Protein AF-A0A948WZ77-F1 (afdb_monomer_lite)

Radius of gyration: 37.15 Å; chains: 1; bounding box: 112×83×74 Å

Secondary structure (DSSP, 8-state):
-------B--HHHHHHHHHHHHHHHHHHHHHHHHHHHHHHTTS--HHHHHHHHHHHHHHHHHHHHHHHHHHHHHTPEEEEEEEEEEEEETTEEEEEEEEEETTTEEEEEEEEEE-SHHHHHHHHHHHHTT--EEEEEEE-TTSSS-EEEE---EETTEE-HHHHSPTTSSHHHHHHHHHHHHHHHHHHHHHHHHHHHHHHHHHHHHHHHHHHHTSSS-------------------------------TTTTTHHHHHHHHHHHHHHHHHHHGGG--

Organism: NCBI:txid2838451

Sequence (277 aa):
MAFSTQQSFEPRVGTAQLVFGVIYTFIMLIALCMAFYAMQEGRDYYLSLFMGVLFALLAAKSFFISARVKKLVREGVYMEAQVDSCEPVRGITVIKGVCDVPNYGLIHIETRLVGESICHEIKTFMADHQQFKLPALVVGANTNHPRGMFTVKGDHGHLVVKSAMLRGQTAEDLEAQKQNNSALDDATARAKAATRLAEEQKQQEAAQAQIEQTQDEQAPAEQTAATADSAAETTAVMAAQPDSVVGDKRQSAEDAALMAALKQQEQKQNHEQGKHD

Foldseek 3Di:
DDPQPALEDDLVLLVVLQVLLVVLQVLLVVLVVQLVVCVVVVHDSVVSNVSNVVSVVSSVVSNVSNVVSVVQQVPWDKDKWFWPDWDDDPQKIKTWTWDQQPPQGIHIYIEIGGGPLQSVQLVVLCVVVVHRIFMKIWGPSVHPRIHMDGQWDDDPRYTPSVSRDGQPVDPVNVVVVVVVV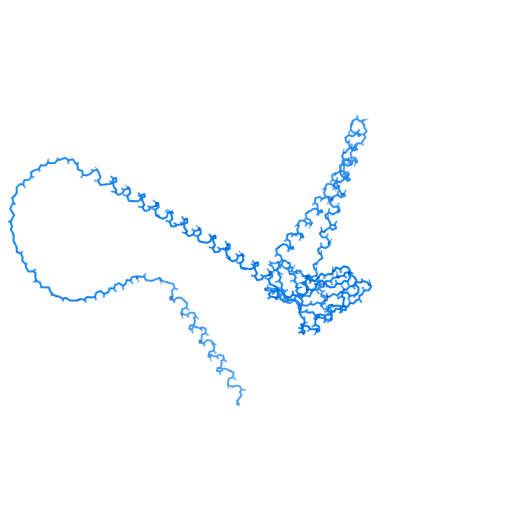VVVVVVVVVVVVVVVVVVVVVVVVVVVVVVVVVPVPDDDDDDDDDDDDDDDDDDDDDDDDDDDDDDDPPPPPVVVVVVVVVVVVVVVVVVVVVPPD

pLDDT: mean 72.76, std 20.08, range [27.33, 96.19]

Structure (mmCIF, N/CA/C/O backbone):
data_AF-A0A948WZ77-F1
#
_entry.id   AF-A0A948WZ77-F1
#
loop_
_atom_site.group_PDB
_atom_site.id
_atom_site.type_symbol
_atom_site.label_atom_id
_atom_site.label_alt_id
_atom_site.label_comp_id
_atom_site.label_asym_id
_atom_site.label_entity_id
_atom_site.label_seq_id
_atom_site.pdbx_PDB_ins_code
_atom_site.Cartn_x
_atom_site.Cartn_y
_atom_site.Cartn_z
_atom_site.occupancy
_atom_site.B_iso_or_equiv
_atom_site.auth_seq_id
_atom_site.auth_comp_id
_atom_site.auth_asym_id
_atom_site.auth_atom_id
_atom_site.pdbx_PDB_model_num
ATOM 1 N N . MET A 1 1 ? -12.336 -28.630 4.995 1.00 29.56 1 MET A N 1
ATOM 2 C CA . MET A 1 1 ? -11.255 -27.679 5.326 1.00 29.56 1 MET A CA 1
ATOM 3 C C . MET A 1 1 ? -11.400 -26.491 4.391 1.00 29.56 1 MET A C 1
ATOM 5 O O . MET A 1 1 ? -11.050 -26.608 3.225 1.00 29.56 1 MET A O 1
ATOM 9 N N . ALA A 1 2 ? -12.030 -25.407 4.844 1.00 29.75 2 ALA A N 1
ATOM 10 C CA . ALA A 1 2 ? -12.113 -24.191 4.045 1.00 29.75 2 ALA A CA 1
ATOM 11 C C . ALA A 1 2 ? -10.730 -23.534 4.074 1.00 29.75 2 ALA A C 1
ATOM 13 O O . ALA A 1 2 ? -10.260 -23.146 5.142 1.00 29.75 2 ALA A O 1
ATOM 14 N N . PHE A 1 3 ? -10.056 -23.461 2.928 1.00 34.44 3 PHE A N 1
ATOM 15 C CA . PHE A 1 3 ? -8.933 -22.550 2.765 1.00 34.44 3 PHE A CA 1
ATOM 16 C C . PHE A 1 3 ? -9.502 -21.145 2.962 1.00 34.44 3 PHE A C 1
ATOM 18 O O . PHE A 1 3 ? -10.120 -20.604 2.048 1.00 34.44 3 PHE A O 1
ATOM 25 N N . SER A 1 4 ? -9.373 -20.575 4.162 1.00 44.03 4 SER A N 1
ATOM 26 C CA . SER A 1 4 ? -9.661 -19.162 4.364 1.00 44.03 4 SER A CA 1
ATOM 27 C C . SER A 1 4 ? -8.601 -18.397 3.582 1.00 44.03 4 SER A C 1
ATOM 29 O O . SER A 1 4 ? -7.482 -18.164 4.035 1.00 44.03 4 SER A O 1
ATOM 31 N N . THR A 1 5 ? -8.917 -18.074 2.330 1.00 55.28 5 THR A N 1
ATOM 32 C CA . THR A 1 5 ? -8.178 -17.080 1.563 1.00 55.28 5 THR A CA 1
ATOM 33 C C . THR A 1 5 ? -8.215 -15.805 2.382 1.00 55.28 5 THR A C 1
ATOM 35 O O . THR A 1 5 ? -9.229 -15.113 2.404 1.00 55.28 5 THR A O 1
ATOM 38 N N . GLN A 1 6 ? -7.137 -15.533 3.115 1.00 63.03 6 GLN A N 1
ATOM 39 C CA . GLN A 1 6 ? -6.987 -14.292 3.852 1.00 63.03 6 GLN A CA 1
ATOM 40 C C . GLN A 1 6 ? -7.083 -13.154 2.843 1.00 63.03 6 GLN A C 1
ATOM 42 O O . GLN A 1 6 ? -6.233 -12.999 1.964 1.00 63.03 6 GLN A O 1
ATOM 47 N N . GLN A 1 7 ? -8.139 -12.359 2.955 1.00 73.44 7 GLN A N 1
ATOM 48 C CA . GLN A 1 7 ? -8.388 -11.215 2.087 1.00 73.44 7 GLN A CA 1
ATOM 49 C C . GLN A 1 7 ? -7.682 -9.982 2.659 1.00 73.44 7 GLN A C 1
ATOM 51 O O . GLN A 1 7 ? -8.249 -8.899 2.750 1.00 73.44 7 GLN A O 1
ATOM 56 N N . SER A 1 8 ? -6.422 -10.150 3.071 1.00 73.81 8 SER A N 1
ATOM 57 C CA . SER A 1 8 ? -5.626 -9.073 3.651 1.00 73.81 8 SER A CA 1
ATOM 58 C C . SER A 1 8 ? -5.113 -8.130 2.562 1.00 73.81 8 SER A C 1
ATOM 60 O O . SER A 1 8 ? -4.661 -8.544 1.484 1.00 73.81 8 SER A O 1
ATOM 62 N N . PHE A 1 9 ? -5.211 -6.834 2.837 1.00 78.56 9 PHE A N 1
ATOM 63 C CA . PHE A 1 9 ? -4.633 -5.785 2.019 1.00 78.56 9 PHE A CA 1
ATOM 64 C C . PHE A 1 9 ? -3.330 -5.279 2.645 1.00 78.56 9 PHE A C 1
ATOM 66 O O . PHE A 1 9 ? -3.329 -4.720 3.738 1.00 78.56 9 PHE A O 1
ATOM 73 N N . GLU A 1 10 ? -2.213 -5.422 1.927 1.00 78.94 10 GLU A N 1
ATOM 74 C CA . GLU A 1 10 ? -0.915 -4.913 2.375 1.00 78.94 10 GLU A CA 1
ATOM 75 C C . GLU A 1 10 ? -0.502 -3.658 1.585 1.00 78.94 10 GLU A C 1
ATOM 77 O O . GLU A 1 10 ? 0.041 -3.764 0.479 1.00 78.94 10 GLU A O 1
ATOM 82 N N . PRO A 1 11 ? -0.676 -2.444 2.145 1.00 75.88 11 PRO A N 1
ATOM 83 C CA . PRO A 1 11 ? -0.305 -1.206 1.455 1.00 75.88 11 PRO A CA 1
ATOM 84 C C . PRO A 1 11 ? 1.211 -1.091 1.228 1.00 75.88 11 PRO A C 1
ATOM 86 O O . PRO A 1 11 ? 1.651 -0.430 0.286 1.00 75.88 11 PRO A O 1
ATOM 89 N N . ARG A 1 12 ? 2.020 -1.779 2.048 1.00 81.44 12 ARG A N 1
ATOM 90 C CA . ARG A 1 12 ? 3.490 -1.794 1.951 1.00 81.44 12 ARG A CA 1
ATOM 91 C C . ARG A 1 12 ? 3.978 -2.336 0.610 1.00 81.44 12 ARG A C 1
ATOM 93 O O . ARG A 1 12 ? 4.985 -1.853 0.096 1.00 81.44 12 ARG A O 1
ATOM 100 N N . VAL A 1 13 ? 3.237 -3.272 0.013 1.00 82.81 13 VAL A N 1
ATOM 101 C CA . VAL A 1 13 ? 3.551 -3.814 -1.315 1.00 82.81 13 VAL A CA 1
ATOM 102 C C . VAL A 1 13 ? 3.518 -2.699 -2.362 1.00 82.81 13 VAL A C 1
ATOM 104 O O . VAL A 1 13 ? 4.425 -2.611 -3.183 1.00 82.81 13 VAL A O 1
ATOM 107 N N . GLY A 1 14 ? 2.542 -1.787 -2.306 1.00 82.31 14 GLY A N 1
ATOM 108 C CA . GLY A 1 14 ? 2.462 -0.657 -3.240 1.00 82.31 14 GLY A CA 1
ATOM 109 C C . GLY A 1 14 ? 3.637 0.317 -3.129 1.00 82.31 14 GLY A C 1
ATOM 110 O O . GLY A 1 14 ? 4.103 0.832 -4.149 1.00 82.31 14 GLY A O 1
ATOM 111 N N . THR A 1 15 ? 4.139 0.543 -1.912 1.00 85.12 15 THR A N 1
ATOM 112 C CA . THR A 1 15 ? 5.325 1.377 -1.665 1.00 85.12 15 THR A CA 1
ATOM 113 C C . THR A 1 15 ? 6.598 0.694 -2.156 1.00 85.12 15 THR A C 1
ATOM 115 O O . THR A 1 15 ? 7.386 1.322 -2.857 1.00 85.12 15 THR A O 1
ATOM 118 N N . ALA A 1 16 ? 6.781 -0.599 -1.867 1.00 88.25 16 ALA A N 1
ATOM 119 C CA . ALA A 1 16 ? 7.931 -1.363 -2.354 1.00 88.25 16 ALA A CA 1
ATOM 120 C C . ALA A 1 16 ? 7.990 -1.380 -3.892 1.00 88.25 16 ALA A C 1
ATOM 122 O O . ALA A 1 16 ? 9.045 -1.150 -4.476 1.00 88.25 16 ALA A O 1
ATOM 123 N N . GLN A 1 17 ? 6.844 -1.559 -4.556 1.00 89.62 17 GLN A N 1
ATOM 124 C CA . GLN A 1 17 ? 6.745 -1.493 -6.019 1.00 89.62 17 GLN A CA 1
ATOM 125 C C . GLN A 1 17 ? 7.061 -0.092 -6.566 1.00 89.62 17 GLN A C 1
ATOM 127 O O . GLN A 1 17 ? 7.624 0.031 -7.649 1.00 89.62 17 GLN A O 1
ATOM 132 N N . LEU A 1 18 ? 6.767 0.983 -5.831 1.00 89.88 18 LEU A N 1
ATOM 133 C CA . LEU A 1 18 ? 7.199 2.323 -6.237 1.00 89.88 18 LEU A CA 1
ATOM 134 C C . LEU A 1 18 ? 8.729 2.429 -6.224 1.00 89.88 18 LEU A C 1
ATOM 136 O O . LEU A 1 18 ? 9.315 2.871 -7.209 1.00 89.88 18 LEU A O 1
ATOM 140 N N . VAL A 1 19 ? 9.370 1.974 -5.143 1.00 92.19 19 VAL A N 1
ATOM 141 C CA . VAL A 1 19 ? 10.836 1.993 -4.995 1.00 92.19 19 VAL A CA 1
ATOM 142 C C . VAL A 1 19 ? 11.509 1.156 -6.084 1.00 92.19 19 VAL A C 1
ATOM 144 O O . VAL A 1 19 ? 12.422 1.644 -6.748 1.00 92.19 19 VAL A O 1
ATOM 147 N N . PHE A 1 20 ? 11.025 -0.063 -6.337 1.00 92.44 20 PHE A N 1
ATOM 148 C CA . PHE A 1 20 ? 11.539 -0.889 -7.433 1.00 92.44 20 PHE A CA 1
ATOM 149 C C . PHE A 1 20 ? 11.349 -0.227 -8.800 1.00 92.44 20 PHE A C 1
ATOM 151 O O . PHE A 1 20 ? 12.269 -0.256 -9.611 1.00 92.44 20 PHE A O 1
ATOM 158 N N . GLY A 1 21 ? 10.218 0.446 -9.034 1.00 91.19 21 GLY A N 1
ATOM 159 C CA . GLY A 1 21 ? 9.983 1.202 -10.266 1.00 91.19 21 GLY A CA 1
ATOM 160 C C . GLY A 1 21 ? 11.032 2.291 -10.491 1.00 91.19 21 GLY A C 1
ATOM 161 O O . GLY A 1 21 ? 11.579 2.404 -11.588 1.00 91.19 21 GLY A O 1
ATOM 162 N N . VAL A 1 22 ? 11.383 3.038 -9.440 1.00 93.94 22 VAL A N 1
ATOM 163 C CA . VAL A 1 22 ? 12.448 4.053 -9.490 1.00 93.94 22 VAL A CA 1
ATOM 164 C C . VAL A 1 22 ? 13.799 3.412 -9.819 1.00 93.94 22 VAL A C 1
ATOM 166 O O . VAL A 1 22 ? 14.480 3.869 -10.735 1.00 93.94 22 VAL A O 1
ATOM 169 N N . ILE A 1 23 ? 14.160 2.315 -9.146 1.00 94.56 23 ILE A N 1
ATOM 170 C CA . ILE A 1 23 ? 15.417 1.588 -9.396 1.00 94.56 23 ILE A CA 1
ATOM 171 C C . ILE A 1 23 ? 15.485 1.083 -10.846 1.00 94.56 23 ILE A C 1
ATOM 173 O O . ILE A 1 23 ? 16.493 1.288 -11.519 1.00 94.56 23 ILE A O 1
ATOM 177 N N . TYR A 1 24 ? 14.414 0.475 -11.363 1.00 94.56 24 TYR A N 1
ATOM 178 C CA . TYR A 1 24 ? 14.365 0.003 -12.751 1.00 94.56 24 TYR A CA 1
ATOM 179 C C . TYR A 1 24 ? 14.505 1.143 -13.760 1.00 94.56 24 TYR A C 1
ATOM 181 O O . TYR A 1 24 ? 15.152 0.965 -14.788 1.00 94.56 24 TYR A O 1
ATOM 189 N N . THR A 1 25 ? 13.968 2.323 -13.448 1.00 94.38 25 THR A N 1
ATOM 190 C CA . THR A 1 25 ? 14.116 3.514 -14.297 1.00 94.38 25 THR A CA 1
ATOM 191 C C . THR A 1 25 ? 15.577 3.976 -14.353 1.00 94.38 25 THR A C 1
ATOM 193 O O . THR A 1 25 ? 16.076 4.292 -15.430 1.00 94.38 25 THR A O 1
ATOM 196 N N . PHE A 1 26 ? 16.298 3.945 -13.225 1.00 96.19 26 PHE A N 1
ATOM 197 C CA . PHE A 1 26 ? 17.735 4.241 -13.201 1.00 96.19 26 PHE A CA 1
ATOM 198 C C . PHE A 1 26 ? 18.554 3.234 -14.014 1.00 96.19 26 PHE A C 1
ATOM 200 O O . PHE A 1 26 ? 19.396 3.636 -14.814 1.00 96.19 26 PHE A O 1
ATOM 207 N N . ILE A 1 27 ? 18.293 1.934 -13.849 1.00 94.31 27 ILE A N 1
ATOM 208 C CA . ILE A 1 27 ? 19.004 0.887 -14.598 1.00 94.31 27 ILE A CA 1
ATOM 209 C C . ILE A 1 27 ? 18.724 1.014 -16.101 1.00 94.31 27 ILE A C 1
ATOM 211 O O . ILE A 1 27 ? 19.645 0.910 -16.907 1.00 94.31 27 ILE A O 1
ATOM 215 N N . MET A 1 28 ? 17.474 1.294 -16.477 1.00 95.44 28 MET A N 1
ATOM 216 C CA . MET A 1 28 ? 17.084 1.558 -17.862 1.00 95.44 28 MET A CA 1
ATOM 217 C C . MET A 1 28 ? 17.862 2.739 -18.449 1.00 95.44 28 MET A C 1
ATOM 219 O O . MET A 1 28 ? 18.392 2.618 -19.550 1.00 95.44 28 MET A O 1
ATOM 223 N N . LEU A 1 29 ? 18.000 3.840 -17.704 1.00 95.06 29 LEU A N 1
ATOM 224 C CA . LEU A 1 29 ? 18.739 5.019 -18.158 1.00 95.06 29 LEU A CA 1
ATOM 225 C C . LEU A 1 29 ? 20.234 4.719 -18.347 1.00 95.06 29 LEU A C 1
ATOM 227 O O . LEU A 1 29 ? 20.808 5.112 -19.358 1.00 95.06 29 LEU A O 1
ATOM 231 N N . ILE A 1 30 ? 20.846 3.952 -17.438 1.00 94.12 30 ILE A N 1
ATOM 232 C CA . ILE A 1 30 ? 22.239 3.493 -17.575 1.00 94.12 30 ILE A CA 1
ATOM 233 C C . ILE A 1 30 ? 22.401 2.606 -18.816 1.00 94.12 30 ILE A C 1
ATOM 235 O O . ILE A 1 30 ? 23.328 2.809 -19.600 1.00 94.12 30 ILE A O 1
ATOM 239 N N . ALA A 1 31 ? 21.496 1.646 -19.021 1.00 92.00 31 ALA A N 1
ATOM 240 C CA . ALA A 1 31 ? 21.520 0.759 -20.181 1.00 92.00 31 ALA A CA 1
ATOM 241 C C . ALA A 1 31 ? 21.351 1.537 -21.496 1.00 92.00 31 ALA A C 1
ATOM 243 O O . ALA A 1 31 ? 22.046 1.260 -22.473 1.00 92.00 31 ALA A O 1
ATOM 244 N N . LEU A 1 32 ? 20.490 2.559 -21.502 1.00 94.19 32 LEU A N 1
ATOM 245 C CA . LEU A 1 32 ? 20.285 3.444 -22.643 1.00 94.19 32 LEU A CA 1
ATOM 246 C C . LEU A 1 32 ? 21.542 4.278 -22.941 1.00 94.19 32 LEU A C 1
ATOM 248 O O . LEU A 1 32 ? 21.976 4.337 -24.089 1.00 94.19 32 LEU A O 1
ATOM 252 N N . CYS A 1 33 ? 22.173 4.865 -21.918 1.00 93.62 33 CYS A N 1
ATOM 253 C CA . CYS A 1 33 ? 23.442 5.583 -22.066 1.00 93.62 33 CYS A CA 1
ATOM 254 C C . CYS A 1 33 ? 24.551 4.675 -22.618 1.00 93.62 33 CYS A C 1
ATOM 256 O O . CYS A 1 33 ? 25.264 5.073 -23.537 1.00 93.62 33 CYS A O 1
ATOM 258 N N . MET A 1 34 ? 24.663 3.443 -22.111 1.00 92.25 34 MET A N 1
ATOM 259 C CA . MET A 1 34 ? 25.620 2.449 -22.611 1.00 92.25 34 MET A CA 1
ATOM 260 C C . MET A 1 34 ? 25.327 2.037 -24.057 1.00 92.25 34 MET A C 1
ATOM 262 O O . MET A 1 34 ? 26.259 1.857 -24.837 1.00 92.25 34 MET A O 1
ATOM 266 N N . ALA A 1 35 ? 24.053 1.912 -24.439 1.00 92.12 35 ALA A N 1
ATOM 267 C CA . ALA A 1 35 ? 23.661 1.608 -25.813 1.00 92.12 35 ALA A CA 1
ATOM 268 C C . ALA A 1 35 ? 24.060 2.737 -26.775 1.00 92.12 35 ALA A C 1
ATOM 270 O O . ALA A 1 35 ? 24.654 2.466 -27.816 1.00 92.12 35 ALA A O 1
ATOM 271 N N . PHE A 1 36 ? 23.801 3.998 -26.409 1.00 93.00 36 PHE A N 1
ATOM 272 C CA . PHE A 1 36 ? 24.216 5.149 -27.216 1.00 93.00 36 PHE A CA 1
ATOM 273 C C . PHE A 1 36 ? 25.737 5.268 -27.324 1.00 93.00 36 PHE A C 1
ATOM 275 O O . PHE A 1 36 ? 26.250 5.537 -28.408 1.00 93.00 36 PHE A O 1
ATOM 282 N N . TYR A 1 37 ? 26.461 5.021 -26.232 1.00 92.69 37 TYR A N 1
ATOM 283 C CA . TYR A 1 37 ? 27.922 5.015 -26.238 1.00 92.69 37 TYR A CA 1
ATOM 284 C C . TYR A 1 37 ? 28.485 3.915 -27.153 1.00 92.69 37 TYR A C 1
ATOM 286 O O . TYR A 1 37 ? 29.311 4.190 -28.020 1.00 92.69 37 TYR A O 1
ATOM 294 N N . ALA A 1 38 ? 27.979 2.682 -27.037 1.00 91.19 38 ALA A N 1
ATOM 295 C CA . ALA A 1 38 ? 28.383 1.568 -27.896 1.00 91.19 38 ALA A CA 1
ATOM 296 C C . ALA A 1 38 ? 28.056 1.825 -29.377 1.00 91.19 38 ALA A C 1
ATOM 298 O O . ALA A 1 38 ? 28.865 1.503 -30.245 1.00 91.19 38 ALA A O 1
ATOM 299 N N . MET A 1 39 ? 26.912 2.457 -29.663 1.00 91.25 39 MET A N 1
ATOM 300 C CA . MET A 1 39 ? 26.524 2.854 -31.017 1.00 91.25 39 MET A CA 1
ATOM 301 C C . MET A 1 39 ? 27.500 3.880 -31.614 1.00 91.25 39 MET A C 1
ATOM 303 O O . MET A 1 39 ? 27.847 3.769 -32.787 1.00 91.25 39 MET A O 1
ATOM 307 N N . GLN A 1 40 ? 27.979 4.844 -30.819 1.00 91.88 40 GLN A N 1
ATOM 308 C CA . GLN A 1 40 ? 28.987 5.821 -31.256 1.00 91.88 40 GLN A CA 1
ATOM 309 C C . GLN A 1 40 ? 30.368 5.187 -31.480 1.00 91.88 40 GLN A C 1
ATOM 311 O O . GLN A 1 40 ? 31.065 5.562 -32.418 1.00 91.88 40 GLN A O 1
ATOM 316 N N . GLU A 1 41 ? 30.754 4.206 -30.661 1.00 92.12 41 GLU A N 1
ATOM 317 C CA . GLU A 1 41 ? 32.016 3.464 -30.815 1.00 92.12 41 GLU A CA 1
ATOM 318 C C . GLU A 1 41 ? 31.968 2.364 -31.895 1.00 92.12 41 GLU A C 1
ATOM 320 O O . GLU A 1 41 ? 32.970 1.684 -32.120 1.00 92.12 41 GLU A O 1
ATOM 325 N N . GLY A 1 42 ? 30.821 2.149 -32.551 1.00 86.81 42 GLY A N 1
ATOM 326 C CA . GLY A 1 42 ? 30.642 1.074 -33.534 1.00 86.81 42 GLY A CA 1
ATOM 327 C C . GLY A 1 42 ? 30.699 -0.337 -32.933 1.00 86.81 42 GLY A C 1
ATOM 328 O O . GLY A 1 42 ? 30.997 -1.299 -33.641 1.00 86.81 42 GLY A O 1
ATOM 329 N N . ARG A 1 43 ? 30.446 -0.471 -31.626 1.00 89.62 43 ARG A N 1
ATOM 330 C CA . ARG A 1 43 ? 30.383 -1.750 -30.905 1.00 89.62 43 ARG A CA 1
ATOM 331 C C . ARG A 1 43 ? 28.964 -2.322 -30.921 1.00 89.62 43 ARG A C 1
ATOM 333 O O . ARG A 1 43 ? 28.000 -1.633 -31.249 1.00 89.62 43 ARG A O 1
ATOM 340 N N . ASP A 1 44 ? 28.833 -3.590 -30.533 1.00 88.50 44 ASP A N 1
ATOM 341 C CA . ASP A 1 44 ? 27.527 -4.234 -30.382 1.00 88.50 44 ASP A CA 1
ATOM 342 C C . ASP A 1 44 ? 26.715 -3.558 -29.260 1.00 88.50 44 ASP A C 1
ATOM 344 O O . ASP A 1 44 ? 27.071 -3.614 -28.081 1.00 88.50 44 ASP A O 1
ATOM 348 N N . TYR A 1 45 ? 25.631 -2.883 -29.645 1.00 90.31 45 TYR A N 1
ATOM 349 C CA . TYR A 1 45 ? 24.735 -2.143 -28.756 1.00 90.31 45 TYR A CA 1
ATOM 350 C C . TYR A 1 45 ? 23.418 -2.887 -28.483 1.00 90.31 45 TYR A C 1
ATOM 352 O O . TYR A 1 45 ? 22.626 -2.438 -27.647 1.00 90.31 45 TYR A O 1
ATOM 360 N N . TYR A 1 46 ? 23.161 -4.016 -29.157 1.00 91.44 46 TYR A N 1
ATOM 361 C CA . TYR A 1 46 ? 21.869 -4.706 -29.098 1.00 91.44 46 TYR A CA 1
ATOM 362 C C . TYR A 1 46 ? 21.570 -5.250 -27.700 1.00 91.44 46 TYR A C 1
ATOM 364 O O . TYR A 1 46 ? 20.430 -5.172 -27.241 1.00 91.44 46 TYR A O 1
ATOM 372 N N . LEU A 1 47 ? 22.592 -5.736 -26.989 1.00 90.31 47 LEU A N 1
ATOM 373 C CA . LEU A 1 47 ? 22.446 -6.220 -25.615 1.00 90.31 47 LEU A CA 1
ATOM 374 C C . LEU A 1 47 ? 22.025 -5.095 -24.655 1.00 90.31 47 LEU A C 1
ATOM 376 O O . LEU A 1 47 ? 21.093 -5.265 -23.867 1.00 90.31 47 LEU A O 1
ATOM 380 N N . SER A 1 48 ? 22.680 -3.935 -24.742 1.00 90.88 48 SER A N 1
ATOM 381 C CA . SER A 1 48 ? 22.372 -2.765 -23.909 1.00 90.88 48 SER A CA 1
ATOM 382 C C . SER A 1 48 ? 20.979 -2.210 -24.217 1.00 90.88 48 SER A C 1
ATOM 384 O O . SER A 1 48 ? 20.231 -1.866 -23.301 1.00 90.88 48 SER A O 1
ATOM 386 N N . LEU A 1 49 ? 20.586 -2.202 -25.496 1.00 92.12 49 LEU A N 1
ATOM 387 C CA . LEU A 1 49 ? 19.244 -1.810 -25.926 1.00 92.12 49 LEU A CA 1
ATOM 388 C C . LEU A 1 49 ? 18.172 -2.775 -25.391 1.00 92.12 49 LEU A C 1
ATOM 390 O O . LEU A 1 49 ? 17.164 -2.334 -24.839 1.00 92.12 49 LEU A O 1
ATOM 394 N N . PHE A 1 50 ? 18.403 -4.088 -25.499 1.00 94.06 50 PHE A N 1
ATOM 395 C CA . PHE A 1 50 ? 17.507 -5.116 -24.967 1.00 94.06 50 PHE A CA 1
ATOM 396 C C . PHE A 1 50 ? 17.315 -4.969 -23.454 1.00 94.06 50 PHE A C 1
ATOM 398 O O . PHE A 1 50 ? 16.181 -4.984 -22.973 1.00 94.06 50 PHE A O 1
ATOM 405 N N . MET A 1 51 ? 18.405 -4.760 -22.706 1.00 92.94 51 MET A N 1
ATOM 406 C CA . MET A 1 51 ? 18.334 -4.509 -21.265 1.00 92.94 51 MET A CA 1
ATOM 407 C C . MET A 1 51 ? 17.538 -3.238 -20.957 1.00 92.94 51 MET A C 1
ATOM 409 O O . MET A 1 51 ? 16.667 -3.266 -20.088 1.00 92.94 51 MET A O 1
ATOM 413 N N . GLY A 1 52 ? 17.756 -2.153 -21.705 1.00 93.19 52 GLY A N 1
ATOM 414 C CA . GLY A 1 52 ? 16.969 -0.925 -21.571 1.00 93.19 52 GLY A CA 1
ATOM 415 C C . GLY A 1 52 ? 15.464 -1.168 -21.734 1.00 93.19 52 GLY A C 1
ATOM 416 O O . GLY A 1 52 ? 14.675 -0.754 -20.882 1.00 93.19 52 GLY A O 1
ATOM 417 N N . VAL A 1 53 ? 15.059 -1.904 -22.774 1.00 94.69 53 VAL A N 1
ATOM 418 C CA . VAL A 1 53 ? 13.647 -2.248 -23.024 1.00 94.69 53 VAL A CA 1
ATOM 419 C C . VAL A 1 53 ? 13.078 -3.151 -21.924 1.00 94.69 53 VAL A C 1
ATOM 421 O O . VAL A 1 53 ? 11.972 -2.905 -21.439 1.00 94.69 53 VAL A O 1
ATOM 424 N N . LEU A 1 54 ? 13.826 -4.166 -21.483 1.00 95.38 54 LEU A N 1
ATOM 425 C CA . LEU A 1 54 ? 13.404 -5.065 -20.406 1.00 95.38 54 LEU A CA 1
ATOM 426 C C . LEU A 1 54 ? 13.137 -4.293 -19.106 1.00 95.38 54 LEU A C 1
ATOM 428 O O . LEU A 1 54 ? 12.075 -4.444 -18.497 1.00 95.38 54 LEU A O 1
ATOM 432 N N . PHE A 1 55 ? 14.068 -3.428 -18.698 1.00 95.12 55 PHE A N 1
ATOM 433 C CA . PHE A 1 55 ? 13.907 -2.617 -17.492 1.00 95.12 55 PHE A CA 1
ATOM 434 C C . PHE A 1 55 ? 12.817 -1.551 -17.640 1.00 95.12 55 PHE A C 1
ATOM 436 O O . PHE A 1 55 ? 12.130 -1.266 -16.660 1.00 95.12 55 PHE A O 1
ATOM 443 N N . ALA A 1 56 ? 12.570 -1.031 -18.846 1.00 94.06 56 ALA A N 1
ATOM 444 C CA . ALA A 1 56 ? 11.430 -0.152 -19.107 1.00 94.06 56 ALA A CA 1
ATOM 445 C C . ALA A 1 56 ? 10.085 -0.867 -18.871 1.00 94.06 56 ALA A C 1
ATOM 447 O O . ALA A 1 56 ? 9.200 -0.319 -18.210 1.00 94.06 56 ALA A O 1
ATOM 448 N N . LEU A 1 57 ? 9.937 -2.111 -19.345 1.00 95.50 57 LEU A N 1
ATOM 449 C CA . LEU A 1 57 ? 8.729 -2.914 -19.118 1.00 95.50 57 LEU A CA 1
ATOM 450 C C . LEU A 1 57 ? 8.528 -3.246 -17.633 1.00 95.50 57 LEU A C 1
ATOM 452 O O . LEU A 1 57 ? 7.409 -3.155 -17.119 1.00 95.50 57 LEU A O 1
ATOM 456 N N . LEU A 1 58 ? 9.608 -3.592 -16.925 1.00 94.38 58 LEU A N 1
ATOM 457 C CA . LEU A 1 58 ? 9.565 -3.838 -15.481 1.00 94.38 58 LEU A CA 1
ATOM 458 C C . LEU A 1 58 ? 9.186 -2.572 -14.705 1.00 94.38 58 LEU A C 1
ATOM 460 O O . LEU A 1 58 ? 8.313 -2.636 -13.837 1.00 94.38 58 LEU A O 1
ATOM 464 N N . ALA A 1 59 ? 9.764 -1.418 -15.051 1.00 93.69 59 ALA A N 1
ATOM 465 C CA . ALA A 1 59 ? 9.420 -0.129 -14.455 1.00 93.69 59 ALA A CA 1
ATOM 466 C C . ALA A 1 59 ? 7.936 0.202 -14.662 1.00 93.69 59 ALA A C 1
ATOM 468 O O . ALA A 1 59 ? 7.227 0.492 -13.695 1.00 93.69 59 ALA A O 1
ATOM 469 N N . ALA A 1 60 ? 7.434 0.071 -15.895 1.00 93.25 60 ALA A N 1
ATOM 470 C CA . ALA A 1 60 ? 6.032 0.317 -16.223 1.00 93.25 60 ALA A CA 1
ATOM 471 C C . ALA A 1 60 ? 5.082 -0.573 -15.403 1.00 93.25 60 ALA A C 1
ATOM 473 O O . ALA A 1 60 ? 4.120 -0.080 -14.808 1.00 93.25 60 ALA A O 1
ATOM 474 N N . LYS A 1 61 ? 5.383 -1.875 -15.295 1.00 93.62 61 LYS A N 1
ATOM 475 C CA . LYS A 1 61 ? 4.615 -2.813 -14.461 1.00 93.62 61 LYS A CA 1
ATOM 476 C C . LYS A 1 61 ? 4.626 -2.396 -12.986 1.00 93.62 61 LYS A C 1
ATOM 478 O O . LYS A 1 61 ? 3.581 -2.425 -12.335 1.00 93.62 61 LYS A O 1
ATOM 483 N N . SER A 1 62 ? 5.785 -1.988 -12.475 1.00 90.62 62 SER A N 1
ATOM 484 C CA . SER A 1 62 ? 5.971 -1.561 -11.085 1.00 90.62 62 SER A CA 1
ATOM 485 C C . SER A 1 62 ? 5.132 -0.322 -10.751 1.00 90.62 62 SER A C 1
ATOM 487 O O . SER A 1 62 ? 4.380 -0.307 -9.770 1.00 90.62 62 SER A O 1
ATOM 489 N N . PHE A 1 63 ? 5.176 0.699 -11.615 1.00 91.25 63 PHE A N 1
ATOM 490 C CA . PHE A 1 63 ? 4.372 1.912 -11.458 1.00 91.25 63 PHE A CA 1
ATOM 491 C C . PHE A 1 63 ? 2.875 1.637 -11.585 1.00 91.25 63 PHE A C 1
ATOM 493 O O . PHE A 1 63 ? 2.096 2.168 -10.793 1.00 91.25 63 PHE A O 1
ATOM 500 N N . PHE A 1 64 ? 2.467 0.767 -12.513 1.00 92.50 64 PHE A N 1
ATOM 501 C CA . PHE A 1 64 ? 1.067 0.373 -12.664 1.00 92.50 64 PHE A CA 1
ATOM 502 C C . PHE A 1 64 ? 0.510 -0.270 -11.386 1.00 92.50 64 PHE A C 1
ATOM 504 O O . PHE A 1 64 ? -0.574 0.095 -10.926 1.00 92.50 64 PHE A O 1
ATOM 511 N N . ILE A 1 65 ? 1.263 -1.187 -10.768 1.00 89.56 65 ILE A N 1
ATOM 512 C CA . ILE A 1 65 ? 0.859 -1.813 -9.503 1.00 89.56 65 ILE A CA 1
ATOM 513 C C . ILE A 1 65 ? 0.765 -0.759 -8.396 1.00 89.56 65 ILE A C 1
ATOM 515 O O . ILE A 1 65 ? -0.235 -0.719 -7.680 1.00 89.56 65 ILE A O 1
ATOM 519 N N . SER A 1 66 ? 1.754 0.131 -8.280 1.00 88.69 66 SER A N 1
ATOM 520 C CA . SER A 1 66 ? 1.737 1.191 -7.266 1.00 88.69 66 SER A CA 1
ATOM 521 C C . SER A 1 66 ? 0.539 2.137 -7.430 1.00 88.69 66 SER A C 1
ATOM 523 O O . SER A 1 66 ? -0.162 2.429 -6.460 1.00 88.69 66 SER A O 1
ATOM 525 N N . ALA A 1 67 ? 0.240 2.562 -8.662 1.00 88.31 67 ALA A N 1
ATOM 526 C CA . ALA A 1 67 ? -0.911 3.407 -8.970 1.00 88.31 67 ALA A CA 1
ATOM 527 C C . ALA A 1 67 ? -2.238 2.706 -8.645 1.00 88.31 67 ALA A C 1
ATOM 529 O O . ALA A 1 67 ? -3.121 3.307 -8.031 1.00 88.31 67 ALA A O 1
ATOM 530 N N . ARG A 1 68 ? -2.362 1.415 -8.981 1.00 87.88 68 ARG A N 1
ATOM 531 C CA . ARG A 1 68 ? -3.541 0.609 -8.641 1.00 87.88 68 ARG A CA 1
ATOM 532 C C . ARG A 1 68 ? -3.734 0.495 -7.130 1.00 87.88 68 ARG A C 1
ATOM 534 O O . ARG A 1 68 ? -4.853 0.660 -6.658 1.00 87.88 68 ARG A O 1
ATOM 541 N N . VAL A 1 69 ? -2.666 0.249 -6.370 1.00 86.50 69 VAL A N 1
ATOM 542 C CA . VAL A 1 69 ? -2.726 0.180 -4.900 1.00 86.50 69 VAL A CA 1
ATOM 543 C C . VAL A 1 69 ? -3.138 1.532 -4.312 1.00 86.50 69 VAL A C 1
ATOM 545 O O . VAL A 1 69 ? -4.035 1.571 -3.476 1.00 86.50 69 VAL A O 1
ATOM 548 N N . LYS A 1 70 ? -2.569 2.649 -4.788 1.00 85.25 70 LYS A N 1
ATOM 549 C CA . LYS A 1 70 ? -2.978 4.000 -4.358 1.00 85.25 70 LYS A CA 1
ATOM 550 C C . LYS A 1 70 ? -4.454 4.279 -4.643 1.00 85.25 70 LYS A C 1
ATOM 552 O O . LYS A 1 70 ? -5.143 4.825 -3.785 1.00 85.25 70 LYS A O 1
ATOM 557 N N . LYS A 1 71 ? -4.941 3.883 -5.823 1.00 85.62 71 LYS A N 1
ATOM 558 C CA . LYS A 1 71 ? -6.356 4.009 -6.192 1.00 85.62 71 LYS A CA 1
ATOM 559 C C . LYS A 1 71 ? -7.250 3.204 -5.245 1.00 85.62 71 LYS A C 1
ATOM 561 O O . LYS A 1 71 ? -8.196 3.759 -4.705 1.00 85.62 71 LYS A O 1
ATOM 566 N N . LEU A 1 72 ? -6.894 1.946 -4.972 1.00 84.56 72 LEU A N 1
ATOM 567 C CA . LEU A 1 72 ? -7.633 1.080 -4.048 1.00 84.56 72 LEU A CA 1
ATOM 568 C C . LEU A 1 72 ? -7.708 1.652 -2.629 1.00 84.56 72 LEU A C 1
ATOM 570 O O . LEU A 1 72 ? -8.764 1.583 -2.016 1.00 84.56 72 LEU A O 1
ATOM 574 N N . VAL A 1 73 ? -6.623 2.243 -2.121 1.00 84.25 73 VAL A N 1
ATOM 575 C CA . VAL A 1 73 ? -6.630 2.903 -0.803 1.00 84.25 73 VAL A CA 1
ATOM 576 C C . VAL A 1 73 ? -7.543 4.127 -0.800 1.00 84.25 73 VAL A C 1
ATOM 578 O O . VAL A 1 73 ? -8.273 4.336 0.162 1.00 84.25 73 VAL A O 1
ATOM 581 N N . ARG A 1 74 ? -7.518 4.933 -1.869 1.00 82.81 74 ARG A N 1
ATOM 582 C CA . ARG A 1 74 ? -8.328 6.155 -1.975 1.00 82.81 74 ARG A CA 1
ATOM 583 C C . ARG A 1 74 ? -9.824 5.865 -2.112 1.00 82.81 74 ARG A C 1
ATOM 585 O O . ARG A 1 74 ? -10.630 6.612 -1.576 1.00 82.81 74 ARG A O 1
ATOM 592 N N . GLU A 1 75 ? -10.174 4.813 -2.843 1.00 83.12 75 GLU A N 1
ATOM 593 C CA . GLU A 1 75 ? -11.558 4.372 -3.072 1.00 83.12 75 GLU A CA 1
ATOM 594 C C . GLU A 1 75 ? -12.054 3.392 -1.997 1.00 83.12 75 GLU A C 1
ATOM 596 O O . GLU A 1 75 ? -13.167 2.878 -2.093 1.00 83.12 75 GLU A O 1
ATOM 601 N N . GLY A 1 76 ? -11.226 3.090 -0.993 1.00 81.50 76 GLY A N 1
ATOM 602 C CA . GLY A 1 76 ? -11.585 2.183 0.086 1.00 81.50 76 GLY A CA 1
ATOM 603 C C . GLY A 1 76 ? -12.688 2.754 0.976 1.00 81.50 76 GLY A C 1
ATOM 604 O O . GLY A 1 76 ? -12.747 3.955 1.243 1.00 81.50 76 GLY A O 1
ATOM 605 N N . VAL A 1 77 ? -13.552 1.868 1.462 1.00 83.19 77 VAL A N 1
ATOM 606 C CA . VAL A 1 77 ? -14.624 2.194 2.400 1.00 83.19 77 VAL A CA 1
ATOM 607 C C . VAL A 1 77 ? -14.132 1.896 3.808 1.00 83.19 77 VAL A C 1
ATOM 609 O O . VAL A 1 77 ? -13.626 0.809 4.089 1.00 83.19 77 VAL A O 1
ATOM 612 N N . TYR A 1 78 ? -14.262 2.876 4.695 1.00 85.44 78 TYR A N 1
ATOM 613 C CA . TYR A 1 78 ? -13.931 2.701 6.102 1.00 85.44 78 TYR A CA 1
ATOM 614 C C . TYR A 1 78 ? -15.120 2.084 6.826 1.00 85.44 78 TYR A C 1
ATOM 616 O O . TYR A 1 78 ? -16.245 2.561 6.690 1.00 85.44 78 TYR A O 1
ATOM 624 N N . MET A 1 79 ? -14.855 1.028 7.581 1.00 85.81 79 MET A N 1
ATOM 625 C CA . MET A 1 79 ? -15.849 0.217 8.269 1.00 85.81 79 MET A CA 1
ATOM 626 C C . MET A 1 79 ? -15.346 -0.173 9.657 1.00 85.81 79 MET A C 1
ATOM 628 O O . MET A 1 79 ? -14.165 -0.035 9.974 1.00 85.81 79 MET A O 1
ATOM 632 N N . GLU A 1 80 ? -16.245 -0.684 10.487 1.00 88.62 80 GLU A N 1
ATOM 633 C CA . GLU A 1 80 ? -15.882 -1.309 11.755 1.00 88.62 80 GLU A CA 1
ATOM 634 C C . GLU A 1 80 ? -15.671 -2.807 11.529 1.00 88.62 80 GLU A C 1
ATOM 636 O O . GLU A 1 80 ? -16.496 -3.464 10.892 1.00 88.62 80 GLU A O 1
ATOM 641 N N . ALA A 1 81 ? -14.579 -3.359 12.052 1.00 88.44 81 ALA A N 1
ATOM 642 C CA . ALA A 1 81 ? -14.313 -4.791 12.002 1.00 88.44 81 ALA A CA 1
ATOM 643 C C . ALA A 1 81 ? -14.232 -5.363 13.414 1.00 88.44 81 ALA A C 1
ATOM 645 O O . ALA A 1 81 ? -13.616 -4.764 14.298 1.00 88.44 81 ALA A O 1
ATOM 646 N N . GLN A 1 82 ? -14.841 -6.527 13.617 1.00 89.94 82 GLN A N 1
ATOM 647 C CA . GLN A 1 82 ? -14.750 -7.261 14.870 1.00 89.94 82 GLN A CA 1
ATOM 648 C C . GLN A 1 82 ? -13.385 -7.938 14.956 1.00 89.94 82 GLN A C 1
ATOM 650 O O . GLN A 1 82 ? -12.938 -8.568 14.002 1.00 89.94 82 GLN A O 1
ATOM 655 N N . VAL A 1 83 ? -12.712 -7.788 16.090 1.00 90.44 83 VAL A N 1
ATOM 656 C CA . VAL A 1 83 ? -11.405 -8.393 16.342 1.00 90.44 83 VAL A CA 1
ATOM 657 C C . VAL A 1 83 ? -11.609 -9.786 16.923 1.00 90.44 83 VAL A C 1
ATOM 659 O O . VAL A 1 83 ? -12.227 -9.930 17.975 1.00 90.44 83 VAL A O 1
ATOM 662 N N . ASP A 1 84 ? -11.044 -10.793 16.263 1.00 90.19 84 ASP A N 1
ATOM 663 C CA . ASP A 1 84 ? -11.069 -12.184 16.726 1.00 90.19 84 ASP A CA 1
ATOM 664 C C . ASP A 1 84 ? -9.864 -12.485 17.618 1.00 90.19 84 ASP A C 1
ATOM 666 O O . ASP A 1 84 ? -9.977 -13.142 18.650 1.00 90.19 84 ASP A O 1
ATOM 670 N N . SER A 1 85 ? -8.682 -12.021 17.204 1.00 89.19 85 SER A N 1
ATOM 671 C CA . SER A 1 85 ? -7.440 -12.233 17.943 1.00 89.19 85 SER A CA 1
ATOM 672 C C . SER A 1 85 ? -6.441 -11.108 17.689 1.00 89.19 85 SER A C 1
ATOM 674 O O . SER A 1 85 ? -6.351 -10.552 16.593 1.00 89.19 85 SER A O 1
ATOM 676 N N . CYS A 1 86 ? -5.660 -10.796 18.718 1.00 89.12 86 CYS A N 1
ATOM 677 C CA . CYS A 1 86 ? -4.519 -9.894 18.664 1.00 89.12 86 CYS A CA 1
ATOM 678 C C . CYS A 1 86 ? -3.341 -10.604 19.343 1.00 89.12 86 CYS A C 1
ATOM 680 O O . CYS A 1 86 ? -3.383 -10.877 20.547 1.00 89.12 86 CYS A O 1
ATOM 682 N N . GLU A 1 87 ? -2.310 -10.953 18.577 1.00 91.12 87 GLU A N 1
ATOM 683 C CA . GLU A 1 87 ? -1.186 -11.773 19.042 1.00 91.12 87 GLU A CA 1
ATOM 684 C C . GLU A 1 87 ? 0.159 -11.131 18.675 1.00 91.12 87 GLU A C 1
ATOM 686 O O . GLU A 1 87 ? 0.344 -10.714 17.527 1.00 91.12 87 GLU A O 1
ATOM 691 N N . PRO A 1 88 ? 1.126 -11.077 19.608 1.00 90.81 88 PRO A N 1
ATOM 692 C CA . PRO A 1 88 ? 2.505 -10.764 19.277 1.00 90.81 88 PRO A CA 1
ATOM 693 C C . PRO A 1 88 ? 3.180 -12.030 18.728 1.00 90.81 88 PRO A C 1
ATOM 695 O O . PRO A 1 88 ? 3.220 -13.072 19.381 1.00 90.81 88 PRO A O 1
ATOM 698 N N . VAL A 1 89 ? 3.708 -11.961 17.509 1.00 87.94 89 VAL A N 1
ATOM 699 C CA . VAL A 1 89 ? 4.386 -13.071 16.834 1.00 87.94 89 VAL A CA 1
ATOM 700 C C . VAL A 1 89 ? 5.707 -12.563 16.272 1.00 87.94 89 VAL A C 1
ATOM 702 O O . VAL A 1 89 ? 5.712 -11.776 15.336 1.00 87.94 89 VAL A O 1
ATOM 705 N N . ARG A 1 90 ? 6.845 -13.053 16.780 1.00 86.44 90 ARG A N 1
ATOM 706 C CA . ARG A 1 90 ? 8.188 -12.779 16.218 1.00 86.44 90 ARG A CA 1
ATOM 707 C C . ARG A 1 90 ? 8.485 -11.277 16.019 1.00 86.44 90 ARG A C 1
ATOM 709 O O . ARG A 1 90 ? 8.939 -10.883 14.945 1.00 86.44 90 ARG A O 1
ATOM 716 N N . GLY A 1 91 ? 8.215 -10.429 17.010 1.00 83.38 91 GLY A N 1
ATOM 717 C CA . GLY A 1 91 ? 8.488 -8.991 16.911 1.00 83.38 91 GLY A CA 1
ATOM 718 C C . GLY A 1 91 ? 7.435 -8.169 16.154 1.00 83.38 91 GLY A C 1
ATOM 719 O O . GLY A 1 91 ? 7.596 -6.953 16.018 1.00 83.38 91 GLY A O 1
ATOM 720 N N . ILE A 1 92 ? 6.365 -8.792 15.649 1.00 88.12 92 ILE A N 1
ATOM 721 C CA . ILE A 1 92 ? 5.241 -8.106 14.996 1.00 88.12 92 ILE A CA 1
ATOM 722 C C . ILE A 1 92 ? 3.931 -8.401 15.721 1.00 88.12 92 ILE A C 1
ATOM 724 O O . ILE A 1 92 ? 3.712 -9.499 16.218 1.00 88.12 92 ILE A O 1
ATOM 728 N N . THR A 1 93 ? 3.031 -7.428 15.747 1.00 89.19 93 THR A N 1
ATOM 729 C CA . THR A 1 93 ? 1.661 -7.621 16.224 1.00 89.19 93 THR A CA 1
ATOM 730 C C . THR A 1 93 ? 0.782 -8.036 15.050 1.00 89.19 93 THR A C 1
ATOM 732 O O . THR A 1 93 ? 0.711 -7.325 14.044 1.00 89.19 93 THR A O 1
ATOM 735 N N . VAL A 1 94 ? 0.106 -9.176 15.170 1.00 90.31 94 VAL A N 1
ATOM 736 C CA . VAL A 1 94 ? -0.852 -9.682 14.183 1.00 90.31 94 VAL A CA 1
ATOM 737 C C . VAL A 1 94 ? -2.260 -9.520 14.740 1.00 90.31 94 VAL A C 1
ATOM 739 O O . VAL A 1 94 ? -2.602 -10.103 15.767 1.00 90.31 94 VAL A O 1
ATOM 742 N N . ILE A 1 95 ? -3.076 -8.733 14.044 1.00 90.69 95 ILE A N 1
ATOM 743 C CA . ILE A 1 95 ? -4.489 -8.522 14.365 1.00 90.69 95 ILE A CA 1
ATOM 744 C C . ILE A 1 95 ? -5.310 -9.277 13.330 1.00 90.69 95 ILE A C 1
ATOM 746 O O . ILE A 1 95 ? -5.137 -9.059 12.128 1.00 90.69 95 ILE A O 1
ATOM 750 N N . LYS A 1 96 ? -6.194 -10.153 13.795 1.00 91.69 96 LYS A N 1
ATOM 751 C CA . LYS A 1 96 ? -7.139 -10.914 12.978 1.00 91.69 96 LYS A CA 1
ATOM 752 C C . LYS A 1 96 ? -8.552 -10.522 13.358 1.00 91.69 96 LYS A C 1
ATOM 754 O O . LYS A 1 96 ? -8.842 -10.306 14.534 1.00 91.69 96 LYS A O 1
ATOM 759 N N . GLY A 1 97 ? -9.427 -10.459 12.371 1.00 90.12 97 GLY A N 1
ATOM 760 C CA . GLY A 1 97 ? -10.827 -10.184 12.618 1.00 90.12 97 GLY A CA 1
ATOM 761 C C . GLY A 1 97 ? -11.706 -10.404 11.408 1.00 90.12 97 GLY A C 1
ATOM 762 O O . GLY A 1 97 ? -11.231 -10.775 10.328 1.00 90.12 97 GLY A O 1
ATOM 763 N N . VAL A 1 98 ? -12.989 -10.131 11.602 1.00 90.69 98 VAL A N 1
ATOM 764 C CA . VAL A 1 98 ? -14.024 -10.276 10.586 1.00 90.69 98 VAL A CA 1
ATOM 765 C C . VAL A 1 98 ? -14.685 -8.931 10.325 1.00 90.69 98 VAL A C 1
ATOM 767 O O . VAL A 1 98 ? -14.984 -8.166 11.244 1.00 90.69 98 VAL A O 1
ATOM 770 N N . CYS A 1 99 ? -14.915 -8.635 9.053 1.00 87.75 99 CYS A N 1
ATOM 771 C CA . CYS A 1 99 ? -15.682 -7.477 8.616 1.00 87.75 99 CYS A CA 1
ATOM 772 C C . CYS A 1 99 ? -16.818 -7.956 7.711 1.00 87.75 99 CYS A C 1
ATOM 774 O O . CYS A 1 99 ? -16.596 -8.819 6.865 1.00 87.75 99 CYS A O 1
ATOM 776 N N . ASP A 1 100 ? -18.023 -7.424 7.893 1.00 87.94 100 ASP A N 1
ATOM 777 C CA . ASP A 1 100 ? -19.151 -7.707 7.006 1.00 87.94 100 ASP A CA 1
ATOM 778 C C . ASP A 1 100 ? -19.184 -6.671 5.879 1.00 87.94 100 ASP A C 1
ATOM 780 O O . ASP A 1 100 ? -19.340 -5.474 6.131 1.00 87.94 100 ASP A O 1
ATOM 784 N N . VAL A 1 101 ? -18.971 -7.117 4.640 1.00 84.88 101 VAL A N 1
ATOM 785 C CA . VAL A 1 101 ? -18.916 -6.241 3.467 1.00 84.88 101 VAL A CA 1
ATOM 786 C C . VAL A 1 101 ? -20.270 -6.247 2.762 1.00 84.88 101 VAL A C 1
ATOM 788 O O . VAL A 1 101 ? -20.735 -7.317 2.349 1.00 84.88 101 VAL A O 1
ATOM 791 N N . PRO A 1 102 ? -20.875 -5.069 2.516 1.00 77.69 102 PRO A N 1
ATOM 792 C CA . PRO A 1 102 ? -22.134 -4.978 1.792 1.00 77.69 102 PRO A CA 1
ATOM 793 C C . PRO A 1 102 ? -22.024 -5.673 0.431 1.00 77.69 102 PRO A C 1
ATOM 795 O O . PRO A 1 102 ? -21.093 -5.409 -0.328 1.00 77.69 102 PRO A O 1
ATOM 798 N N . ASN A 1 103 ? -22.985 -6.541 0.113 1.00 79.94 103 ASN A N 1
ATOM 799 C CA . ASN A 1 103 ? -23.078 -7.309 -1.140 1.00 79.94 103 ASN A CA 1
ATOM 800 C C . ASN A 1 103 ? -22.058 -8.450 -1.338 1.00 79.94 103 ASN A C 1
ATOM 802 O O . ASN A 1 103 ? -22.148 -9.147 -2.347 1.00 79.94 103 ASN A O 1
ATOM 806 N N . TYR A 1 104 ? -21.126 -8.679 -0.405 1.00 81.88 104 TYR A N 1
ATOM 807 C CA . TYR A 1 104 ? -20.177 -9.803 -0.471 1.00 81.88 104 TYR A CA 1
ATOM 808 C C . TYR A 1 104 ? -20.307 -10.762 0.720 1.00 81.88 104 TYR A C 1
ATOM 810 O O . TYR A 1 104 ? -20.198 -11.975 0.546 1.00 81.88 104 TYR A O 1
ATOM 818 N N . GLY A 1 105 ? -20.583 -10.229 1.913 1.00 83.75 105 GLY A N 1
ATOM 819 C CA . GLY A 1 105 ? -20.662 -10.976 3.166 1.00 83.75 105 GLY A CA 1
ATOM 820 C C . GLY A 1 105 ? -19.392 -10.859 4.013 1.00 83.75 105 GLY A C 1
ATOM 821 O O . GLY A 1 105 ? -18.587 -9.940 3.846 1.00 83.75 105 GLY A O 1
ATOM 822 N N . LEU A 1 106 ? -19.219 -11.807 4.934 1.00 87.25 106 LEU A N 1
ATOM 823 C CA . LEU A 1 106 ? -18.153 -11.801 5.937 1.00 87.25 106 LEU A CA 1
ATOM 824 C C . LEU A 1 106 ? -16.780 -12.086 5.310 1.00 87.25 106 LEU A C 1
ATOM 826 O O . LEU A 1 106 ? -16.564 -13.133 4.696 1.00 87.25 106 LEU A O 1
ATOM 830 N N . ILE A 1 107 ? -15.833 -11.173 5.522 1.00 87.88 107 ILE A N 1
ATOM 831 C CA . ILE A 1 107 ? -14.436 -11.305 5.104 1.00 87.88 107 ILE A CA 1
ATOM 832 C C . ILE A 1 107 ? -13.516 -11.413 6.317 1.00 87.88 107 ILE A C 1
ATOM 834 O O . ILE A 1 107 ? -13.664 -10.681 7.295 1.00 87.88 107 ILE A O 1
ATOM 838 N N . HIS A 1 108 ? -12.519 -12.294 6.234 1.00 88.94 108 HIS A N 1
ATOM 839 C CA . HIS A 1 108 ? -11.464 -12.386 7.240 1.00 88.94 108 HIS A CA 1
ATOM 840 C C . HIS A 1 108 ? -10.301 -11.472 6.863 1.00 88.94 108 HIS A C 1
ATOM 842 O O . HIS A 1 108 ? -9.669 -11.645 5.812 1.00 88.94 108 HIS A O 1
ATOM 848 N N . ILE A 1 109 ? -10.003 -10.522 7.744 1.00 89.88 109 ILE A N 1
ATOM 849 C CA . ILE A 1 109 ? -8.934 -9.544 7.572 1.00 89.88 109 ILE A CA 1
ATOM 850 C C . ILE A 1 109 ? -7.803 -9.818 8.559 1.00 89.88 109 ILE A C 1
ATOM 852 O O . ILE A 1 109 ? -8.016 -10.183 9.714 1.00 89.88 109 ILE A O 1
ATOM 856 N N . GLU A 1 110 ? -6.576 -9.629 8.086 1.00 89.44 110 GLU A N 1
ATOM 857 C CA . GLU A 1 110 ? -5.369 -9.706 8.903 1.00 89.44 110 GLU A CA 1
ATOM 858 C C . GLU A 1 110 ? -4.565 -8.426 8.695 1.00 89.44 110 GLU A C 1
ATOM 860 O O . GLU A 1 110 ? -4.459 -7.923 7.575 1.00 89.44 110 GLU A O 1
ATOM 865 N N . THR A 1 111 ? -3.995 -7.873 9.760 1.00 89.25 111 THR A N 1
ATOM 866 C CA . THR A 1 111 ? -3.077 -6.732 9.678 1.00 89.25 111 THR A CA 1
ATOM 867 C C . THR A 1 111 ? -1.865 -6.959 10.557 1.00 89.25 111 THR A C 1
ATOM 869 O O . THR A 1 111 ? -1.975 -7.450 11.679 1.00 89.25 111 THR A O 1
ATOM 872 N N . ARG A 1 112 ? -0.697 -6.596 10.021 1.00 89.06 112 ARG A N 1
ATOM 873 C CA . ARG A 1 112 ? 0.606 -6.800 10.656 1.00 89.06 112 ARG A CA 1
ATOM 874 C C . ARG A 1 112 ? 1.242 -5.463 11.009 1.00 89.06 112 ARG A C 1
ATOM 876 O O . ARG A 1 112 ? 1.657 -4.702 10.127 1.00 89.06 112 ARG A O 1
ATOM 883 N N . LEU A 1 113 ? 1.348 -5.187 12.300 1.00 87.38 113 LEU A N 1
ATOM 884 C CA . LEU A 1 113 ? 1.982 -3.992 12.852 1.00 87.38 113 LEU A CA 1
ATOM 885 C C . LEU A 1 113 ? 3.373 -4.333 13.394 1.00 87.38 113 LEU A C 1
ATOM 887 O O . LEU A 1 113 ? 3.642 -5.466 13.781 1.00 87.38 113 LEU A O 1
ATOM 891 N N . VAL A 1 114 ? 4.283 -3.363 13.363 1.00 85.31 114 VAL A N 1
ATOM 892 C CA . VAL A 1 114 ? 5.666 -3.548 13.828 1.00 85.31 114 VAL A CA 1
ATOM 893 C C . VAL A 1 114 ? 5.729 -3.297 15.330 1.00 85.31 114 VAL A C 1
ATOM 895 O O . VAL A 1 114 ? 5.263 -2.255 15.773 1.00 85.31 114 VAL A O 1
ATOM 898 N N . GLY A 1 115 ? 6.345 -4.207 16.086 1.00 83.19 115 GLY A N 1
ATOM 899 C CA . GLY A 1 115 ? 6.484 -4.100 17.537 1.00 83.19 115 GLY A CA 1
ATOM 900 C C . GLY A 1 115 ? 5.450 -4.932 18.291 1.00 83.19 115 GLY A C 1
ATOM 901 O O . GLY A 1 115 ? 4.299 -5.051 17.871 1.00 83.19 115 GLY A O 1
ATOM 902 N N . GLU A 1 116 ? 5.880 -5.520 19.406 1.00 86.00 116 GLU A N 1
ATOM 903 C CA . GLU A 1 116 ? 5.050 -6.372 20.273 1.00 86.00 116 GLU A CA 1
ATOM 904 C C . GLU A 1 116 ? 4.269 -5.551 21.304 1.00 86.00 116 GLU A C 1
ATOM 906 O O . GLU A 1 116 ? 3.142 -5.904 21.645 1.00 86.00 116 GLU A O 1
ATOM 911 N N . SER A 1 117 ? 4.821 -4.416 21.742 1.00 87.31 117 SER A N 1
ATOM 912 C CA . SER A 1 117 ? 4.190 -3.515 22.716 1.00 87.31 117 SER A CA 1
ATOM 913 C C . SER A 1 117 ? 2.820 -3.012 22.250 1.00 87.31 117 SER A C 1
ATOM 915 O O . SER A 1 117 ? 1.876 -2.966 23.037 1.00 87.31 117 SER A O 1
ATOM 917 N N . ILE A 1 118 ? 2.665 -2.766 20.944 1.00 88.38 118 ILE A N 1
ATOM 918 C CA . ILE A 1 118 ? 1.390 -2.374 20.328 1.00 88.38 118 ILE A CA 1
ATOM 919 C C . ILE A 1 118 ? 0.290 -3.408 20.605 1.00 88.38 118 ILE A C 1
ATOM 921 O O . ILE A 1 118 ? -0.856 -3.028 20.830 1.00 88.38 118 ILE A O 1
ATOM 925 N N . CYS A 1 119 ? 0.602 -4.710 20.616 1.00 88.94 119 CYS A N 1
ATOM 926 C CA . CYS A 1 119 ? -0.388 -5.749 20.906 1.00 88.94 119 CYS A CA 1
ATOM 927 C C . CYS A 1 119 ? -1.005 -5.560 22.291 1.00 88.94 119 CYS A C 1
ATOM 929 O O . CYS A 1 119 ? -2.225 -5.655 22.445 1.00 88.94 119 CYS A O 1
ATOM 931 N N . HIS A 1 120 ? -0.160 -5.293 23.287 1.00 89.12 120 HIS A N 1
ATOM 932 C CA . HIS A 1 120 ? -0.599 -5.077 24.658 1.00 89.12 120 HIS A CA 1
ATOM 933 C C . HIS A 1 120 ? -1.442 -3.811 24.763 1.00 89.12 120 HIS A C 1
ATOM 935 O O . HIS A 1 120 ? -2.519 -3.852 25.344 1.00 89.12 120 HIS A O 1
ATOM 941 N N . GLU A 1 121 ? -1.016 -2.725 24.123 1.00 88.44 121 GLU A N 1
ATOM 942 C CA . GLU A 1 121 ? -1.752 -1.461 24.143 1.00 88.44 121 GLU A CA 1
ATOM 943 C C . GLU A 1 121 ? -3.103 -1.544 23.433 1.00 88.44 121 GLU A C 1
ATOM 945 O O . GLU A 1 121 ? -4.079 -0.988 23.924 1.00 88.44 121 GLU A O 1
ATOM 950 N N . ILE A 1 122 ? -3.204 -2.287 22.328 1.00 88.56 122 ILE A N 1
ATOM 951 C CA . ILE A 1 122 ? -4.489 -2.533 21.660 1.00 88.56 122 ILE A CA 1
ATOM 952 C C . ILE A 1 122 ? -5.424 -3.331 22.569 1.00 88.56 122 ILE A C 1
ATOM 954 O O . ILE A 1 122 ? -6.598 -2.987 22.681 1.00 88.56 122 ILE A O 1
ATOM 958 N N . LYS A 1 123 ? -4.919 -4.372 23.243 1.00 89.44 123 LYS A N 1
ATOM 959 C CA . LYS A 1 123 ? -5.720 -5.160 24.192 1.00 89.44 123 LYS A CA 1
ATOM 960 C C . LYS A 1 123 ? -6.208 -4.308 25.359 1.00 89.44 123 LYS A C 1
ATOM 962 O O . LYS A 1 123 ? -7.385 -4.382 25.696 1.00 89.44 123 LYS A O 1
ATOM 967 N N . THR A 1 124 ? -5.327 -3.489 25.931 1.00 88.88 124 THR A N 1
ATOM 968 C CA . THR A 1 124 ? -5.675 -2.548 27.000 1.00 88.88 124 THR A CA 1
ATOM 969 C C . THR A 1 124 ? -6.713 -1.542 26.514 1.00 88.88 124 THR A C 1
ATOM 971 O O . THR A 1 124 ? -7.762 -1.413 27.128 1.00 88.88 124 THR A O 1
ATOM 974 N N . PHE A 1 125 ? -6.507 -0.925 25.349 1.00 87.94 125 PHE A N 1
ATOM 975 C CA . PHE A 1 125 ? -7.455 0.025 24.768 1.00 87.94 125 PHE A CA 1
ATOM 976 C C . PHE A 1 125 ? -8.845 -0.588 24.541 1.00 87.94 125 PHE A C 1
ATOM 978 O O . PHE A 1 125 ? -9.854 0.033 24.875 1.00 87.94 125 PHE A O 1
ATOM 985 N N . MET A 1 126 ? -8.909 -1.810 24.003 1.00 88.06 126 MET A N 1
ATOM 986 C CA . MET A 1 126 ? -10.164 -2.542 23.807 1.00 88.06 126 MET A CA 1
ATOM 987 C C . MET A 1 126 ? -10.860 -2.872 25.134 1.00 88.06 126 MET A C 1
ATOM 989 O O . MET A 1 126 ? -12.083 -2.761 25.218 1.00 88.06 126 MET A O 1
ATOM 993 N N . ALA A 1 127 ? -10.096 -3.245 26.166 1.00 88.88 127 ALA A N 1
ATOM 994 C CA . ALA A 1 127 ? -10.620 -3.520 27.501 1.00 88.88 127 ALA A CA 1
ATOM 995 C C . ALA A 1 127 ? -11.151 -2.246 28.182 1.00 88.88 127 ALA A C 1
ATOM 997 O O . ALA A 1 127 ? -12.277 -2.249 28.678 1.00 88.88 127 ALA A O 1
ATOM 998 N N . ASP A 1 128 ? -10.386 -1.154 28.134 1.00 87.38 128 ASP A N 1
ATOM 999 C CA . ASP A 1 128 ? -10.723 0.133 28.753 1.00 87.38 128 ASP A CA 1
ATOM 1000 C C . ASP A 1 128 ? -11.990 0.750 28.147 1.00 87.38 128 ASP A C 1
ATOM 1002 O O . ASP A 1 128 ? -12.805 1.338 28.854 1.00 87.38 128 ASP A O 1
ATOM 1006 N N . HIS A 1 129 ? -12.180 0.586 26.835 1.00 83.19 129 HIS A N 1
ATOM 1007 C CA . HIS A 1 129 ? -13.327 1.129 26.100 1.00 83.19 129 HIS A CA 1
ATOM 1008 C C . HIS A 1 129 ? -14.457 0.108 25.912 1.00 83.19 129 HIS A C 1
ATOM 1010 O O . HIS A 1 129 ? -15.432 0.406 25.223 1.00 83.19 129 HIS A O 1
ATOM 1016 N N . GLN A 1 130 ? -14.328 -1.095 26.488 1.00 81.50 130 GLN A N 1
ATOM 1017 C CA . GLN A 1 130 ? -15.293 -2.195 26.367 1.00 81.50 130 GLN A CA 1
ATOM 1018 C C . GLN A 1 130 ? -15.724 -2.473 24.913 1.00 81.50 130 GLN A C 1
ATOM 1020 O O . GLN A 1 130 ? -16.889 -2.766 24.637 1.00 81.50 130 GLN A O 1
ATOM 1025 N N . GLN A 1 131 ? -14.783 -2.379 23.968 1.00 82.12 131 GLN A N 1
ATOM 1026 C CA . GLN A 1 131 ? -15.054 -2.527 22.538 1.00 82.12 131 GLN A CA 1
ATOM 1027 C C . GLN A 1 131 ? -14.279 -3.693 21.927 1.00 82.12 131 GLN A C 1
ATOM 1029 O O . GLN A 1 131 ? -13.067 -3.821 22.082 1.00 82.12 131 GLN A O 1
ATOM 1034 N N . PHE A 1 132 ? -14.989 -4.520 21.159 1.00 85.56 132 PHE A N 1
ATOM 1035 C CA . PHE A 1 132 ? -14.408 -5.627 20.387 1.00 85.56 132 PHE A CA 1
ATOM 1036 C C . PHE A 1 132 ? -14.208 -5.281 18.912 1.00 85.56 132 PHE A C 1
ATOM 1038 O O . PHE A 1 132 ? -13.898 -6.150 18.100 1.00 85.56 132 PHE A O 1
ATOM 1045 N N . LYS A 1 133 ? -14.425 -4.016 18.554 1.00 87.81 133 LYS A N 1
ATOM 1046 C CA . LYS A 1 133 ? -14.345 -3.528 17.185 1.00 87.81 133 LYS A CA 1
ATOM 1047 C C . LYS A 1 133 ? -13.184 -2.561 17.042 1.00 87.81 133 LYS A C 1
ATOM 1049 O O . LYS A 1 133 ? -12.936 -1.752 17.930 1.00 87.81 133 LYS A O 1
ATOM 1054 N N . LEU A 1 134 ? -12.504 -2.637 15.907 1.00 88.25 134 LEU A N 1
ATOM 1055 C CA . LEU A 1 134 ? -11.464 -1.697 15.510 1.00 88.25 134 LEU A CA 1
ATOM 1056 C C . LEU A 1 134 ? -11.779 -1.140 14.119 1.00 88.25 134 LEU A C 1
ATOM 1058 O O . LEU A 1 134 ? -12.420 -1.819 13.308 1.00 88.25 134 LEU A O 1
ATOM 1062 N N . PRO A 1 135 ? -11.327 0.087 13.819 1.00 88.94 135 PRO A N 1
ATOM 1063 C CA . PRO A 1 135 ? -11.532 0.675 12.509 1.00 88.94 135 PRO A CA 1
ATOM 1064 C C . PRO A 1 135 ? -10.737 -0.101 11.449 1.00 88.94 135 PRO A C 1
ATOM 1066 O O . PRO A 1 135 ? -9.564 -0.453 11.630 1.00 88.94 135 PRO A O 1
ATOM 1069 N N . ALA A 1 136 ? -11.393 -0.374 10.327 1.00 89.56 136 ALA A N 1
ATOM 1070 C CA . ALA A 1 136 ? -10.852 -1.097 9.191 1.00 89.56 136 ALA A CA 1
ATOM 1071 C C . ALA A 1 136 ? -11.153 -0.368 7.878 1.00 89.56 136 ALA A C 1
ATOM 1073 O O . ALA A 1 136 ? -12.111 0.389 7.751 1.00 89.56 136 ALA A O 1
ATOM 1074 N N . LEU A 1 137 ? -10.305 -0.599 6.886 1.00 88.12 137 LEU A N 1
ATOM 1075 C CA . LEU A 1 137 ? -10.459 -0.137 5.518 1.00 88.12 137 LEU A CA 1
ATOM 1076 C C . LEU A 1 137 ? -10.684 -1.357 4.636 1.00 88.12 137 LEU A C 1
ATOM 1078 O O . LEU A 1 137 ? -9.809 -2.220 4.554 1.00 88.12 137 LEU A O 1
ATOM 1082 N N . VAL A 1 138 ? -11.821 -1.398 3.951 1.00 87.12 138 VAL A N 1
ATOM 1083 C CA . VAL A 1 138 ? -12.127 -2.397 2.929 1.00 87.12 138 VAL A CA 1
ATOM 1084 C C . VAL A 1 138 ? -11.933 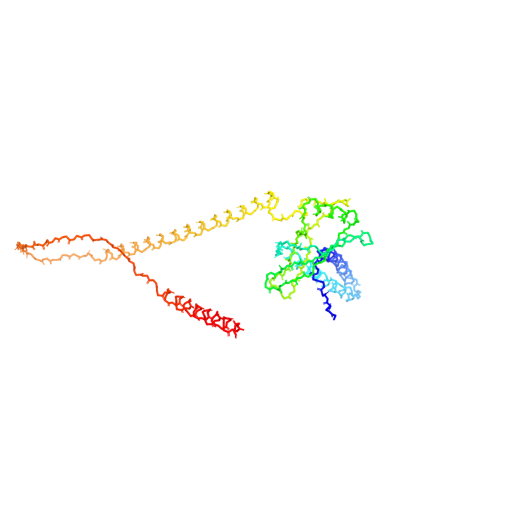-1.762 1.561 1.00 87.12 138 VAL A C 1
ATOM 1086 O O . VAL A 1 138 ? -12.580 -0.780 1.203 1.00 87.12 138 VAL A O 1
ATOM 1089 N N . VAL A 1 139 ? -11.031 -2.327 0.771 1.00 85.31 139 VAL A N 1
ATOM 1090 C CA . VAL A 1 139 ? -10.762 -1.911 -0.601 1.00 85.31 139 VAL A CA 1
ATOM 1091 C C . VAL A 1 139 ? -11.431 -2.864 -1.583 1.00 85.31 139 VAL A C 1
ATOM 1093 O O . VAL A 1 139 ? -11.476 -4.077 -1.373 1.00 85.31 139 VAL A O 1
ATOM 1096 N N . GLY A 1 140 ? -11.940 -2.317 -2.688 1.00 81.00 140 GLY A N 1
ATOM 1097 C CA . GLY A 1 140 ? -12.591 -3.122 -3.721 1.00 81.00 140 GLY A CA 1
ATOM 1098 C C . GLY A 1 140 ? -13.910 -3.755 -3.273 1.00 81.00 140 GLY A C 1
ATOM 1099 O O . GLY A 1 140 ? -14.239 -4.830 -3.766 1.00 81.00 140 GLY A O 1
ATOM 1100 N N . ALA A 1 141 ? -14.666 -3.103 -2.381 1.00 75.50 141 ALA A N 1
ATOM 1101 C CA . ALA A 1 141 ? -15.983 -3.572 -1.927 1.00 75.50 141 ALA A CA 1
ATOM 1102 C C . ALA A 1 141 ? -16.956 -3.849 -3.093 1.00 75.50 141 ALA A C 1
ATOM 1104 O O . ALA A 1 141 ? -17.727 -4.797 -3.047 1.00 75.50 141 ALA A O 1
ATOM 1105 N N . ASN A 1 142 ? -16.844 -3.084 -4.184 1.00 72.69 142 ASN A N 1
ATOM 1106 C CA . ASN A 1 142 ? -17.645 -3.255 -5.403 1.00 72.69 142 ASN A CA 1
ATOM 1107 C C . ASN A 1 142 ? -17.052 -4.275 -6.399 1.00 72.69 142 ASN A C 1
ATOM 1109 O O . ASN A 1 142 ? -17.438 -4.297 -7.565 1.00 72.69 142 ASN A O 1
ATOM 1113 N N . THR A 1 143 ? -16.054 -5.067 -5.997 1.00 77.00 143 THR A N 1
ATOM 1114 C CA . THR A 1 143 ? -15.360 -6.028 -6.871 1.00 77.00 143 THR A CA 1
ATOM 1115 C C . THR A 1 143 ? -15.500 -7.456 -6.346 1.00 77.00 143 THR A C 1
ATOM 1117 O O . THR A 1 143 ? -15.771 -7.664 -5.171 1.00 77.00 143 THR A O 1
ATOM 1120 N N . ASN A 1 144 ? -15.232 -8.457 -7.192 1.00 75.00 144 ASN A N 1
ATOM 1121 C CA . ASN A 1 144 ? -15.330 -9.883 -6.825 1.00 75.00 144 ASN A CA 1
ATOM 1122 C C . ASN A 1 144 ? -14.317 -10.342 -5.752 1.00 75.00 144 ASN A C 1
ATOM 1124 O O . ASN A 1 144 ? -14.381 -11.481 -5.288 1.00 75.00 144 ASN A O 1
ATOM 1128 N N . HIS A 1 145 ? -13.352 -9.491 -5.389 1.00 80.06 145 HIS A N 1
ATOM 1129 C CA . HIS A 1 145 ? -12.283 -9.811 -4.444 1.00 80.06 145 HIS A CA 1
ATOM 1130 C C . HIS A 1 145 ? -12.027 -8.635 -3.492 1.00 80.06 145 HIS A C 1
ATOM 1132 O O . HIS A 1 145 ? -10.981 -7.980 -3.612 1.00 80.06 145 HIS A O 1
ATOM 1138 N N . PRO A 1 146 ? -12.955 -8.350 -2.560 1.00 84.06 146 PRO A N 1
ATOM 1139 C CA . PRO A 1 146 ? -12.715 -7.351 -1.533 1.00 84.06 146 PRO A CA 1
ATOM 1140 C C . PRO A 1 146 ? -11.507 -7.760 -0.691 1.00 84.06 146 PRO A C 1
ATOM 1142 O O . PRO A 1 146 ? -11.242 -8.943 -0.468 1.00 84.06 146 PRO A O 1
ATOM 1145 N N . ARG A 1 147 ? -10.738 -6.766 -0.254 1.00 86.12 147 ARG A N 1
ATOM 1146 C CA . ARG A 1 147 ? -9.624 -6.961 0.676 1.00 86.12 147 ARG A CA 1
ATOM 1147 C C . ARG A 1 147 ? -9.712 -5.936 1.783 1.00 86.12 147 ARG A C 1
ATOM 1149 O O . ARG A 1 147 ? -10.115 -4.810 1.522 1.00 86.12 147 ARG A O 1
ATOM 1156 N N . GLY A 1 148 ? -9.301 -6.290 2.991 1.00 86.88 148 GLY A N 1
ATOM 1157 C CA . GLY A 1 148 ? -9.357 -5.384 4.128 1.00 86.88 148 GLY A CA 1
ATOM 1158 C C . GLY A 1 148 ? -8.059 -5.301 4.915 1.00 86.88 148 GLY A C 1
ATOM 1159 O O . GLY A 1 148 ? -7.216 -6.199 4.874 1.00 86.88 148 GLY A O 1
ATOM 1160 N N . MET A 1 149 ? -7.909 -4.195 5.635 1.00 89.62 149 MET A N 1
ATOM 1161 C CA . MET A 1 149 ? -6.868 -3.988 6.638 1.00 89.62 149 MET A CA 1
ATOM 1162 C C . MET A 1 149 ? -7.423 -3.182 7.812 1.00 89.62 149 MET A C 1
ATOM 1164 O O . MET A 1 149 ? -8.241 -2.290 7.610 1.00 89.62 149 MET A O 1
ATOM 1168 N N . PHE A 1 150 ? -6.950 -3.435 9.026 1.00 90.06 150 PHE A N 1
ATOM 1169 C CA . PHE A 1 150 ? -7.176 -2.541 10.157 1.00 90.06 150 PHE A CA 1
ATOM 1170 C C . PHE A 1 150 ? -6.417 -1.228 9.931 1.00 90.06 150 PHE A C 1
ATOM 1172 O O . PHE A 1 150 ? -5.269 -1.229 9.483 1.00 90.06 150 PHE A O 1
ATOM 1179 N N . THR A 1 151 ? -7.043 -0.092 10.240 1.00 87.25 151 THR A N 1
ATOM 1180 C CA . THR A 1 151 ? -6.438 1.242 10.053 1.00 87.25 151 THR A CA 1
ATOM 1181 C C . THR A 1 151 ? -5.626 1.710 11.255 1.00 87.25 151 THR A C 1
ATOM 1183 O O . THR A 1 151 ? -5.112 2.830 11.252 1.00 87.25 151 THR A O 1
ATOM 1186 N N . VAL A 1 152 ? -5.501 0.852 12.265 1.00 87.12 152 VAL A N 1
ATOM 1187 C CA . VAL A 1 152 ? -4.745 1.099 13.488 1.00 87.12 152 VAL A CA 1
ATOM 1188 C C . VAL A 1 152 ? -3.272 1.342 13.163 1.00 87.12 152 VAL A C 1
ATOM 1190 O O . VAL A 1 152 ? -2.652 0.602 12.395 1.00 87.12 152 VAL A O 1
ATOM 1193 N N . LYS A 1 153 ? -2.706 2.393 13.754 1.00 85.12 153 LYS A N 1
ATOM 1194 C CA . LYS A 1 153 ? -1.317 2.806 13.568 1.00 85.12 153 LYS A CA 1
ATOM 1195 C C . LYS A 1 153 ? -0.555 2.711 14.878 1.00 85.12 153 LYS A C 1
ATOM 1197 O O . LYS A 1 153 ? -1.056 3.088 15.935 1.00 85.12 153 LYS A O 1
ATOM 1202 N N . GLY A 1 154 ? 0.685 2.257 14.762 1.00 83.06 154 GLY A N 1
ATOM 1203 C CA . GLY A 1 154 ? 1.683 2.409 15.805 1.00 83.06 154 GLY A CA 1
ATOM 1204 C C . GLY A 1 154 ? 2.657 3.523 15.466 1.00 83.06 154 GLY A C 1
ATOM 1205 O O . GLY A 1 154 ? 3.015 3.675 14.296 1.00 83.06 154 GLY A O 1
ATOM 1206 N N . ASP A 1 155 ? 3.102 4.250 16.479 1.00 82.44 155 ASP A N 1
ATOM 1207 C CA . ASP A 1 155 ? 4.227 5.170 16.399 1.00 82.44 155 ASP A CA 1
ATOM 1208 C C . ASP A 1 155 ? 5.230 4.844 17.511 1.00 82.44 155 ASP A C 1
ATOM 1210 O O . ASP A 1 155 ? 4.844 4.652 18.660 1.00 82.44 155 ASP A O 1
ATOM 1214 N N . HIS A 1 156 ? 6.510 4.700 17.164 1.00 78.31 156 HIS A N 1
ATOM 1215 C CA . HIS A 1 156 ? 7.589 4.336 18.101 1.00 78.31 156 HIS A CA 1
ATOM 1216 C C . HIS A 1 156 ? 7.320 3.100 18.994 1.00 78.31 156 HIS A C 1
ATOM 1218 O O . HIS A 1 156 ? 7.862 2.987 20.088 1.00 78.31 156 HIS A O 1
ATOM 1224 N N . GLY A 1 157 ? 6.507 2.147 18.524 1.00 70.69 157 GLY A N 1
ATOM 1225 C CA . GLY A 1 157 ? 6.133 0.951 19.292 1.00 70.69 157 GLY A CA 1
ATOM 1226 C C . GLY A 1 157 ? 4.921 1.135 20.212 1.00 70.69 157 GLY A C 1
ATOM 1227 O O . GLY A 1 157 ? 4.513 0.166 20.844 1.00 70.69 157 GLY A O 1
ATOM 1228 N N . HIS A 1 158 ? 4.315 2.320 20.221 1.00 82.44 158 HIS A N 1
ATOM 1229 C CA . HIS A 1 158 ? 3.093 2.644 20.951 1.00 82.44 158 HIS A CA 1
ATOM 1230 C C . HIS A 1 158 ? 1.902 2.794 20.002 1.00 82.44 158 HIS A C 1
ATOM 1232 O O . HIS A 1 158 ? 2.053 3.121 18.824 1.00 82.44 158 HIS A O 1
ATOM 1238 N N . LEU A 1 159 ? 0.698 2.557 20.501 1.00 83.69 159 LEU A N 1
ATOM 1239 C CA . LEU A 1 159 ? -0.558 2.729 19.795 1.00 83.69 159 LEU A CA 1
ATOM 1240 C C . LEU A 1 159 ? -0.892 4.217 19.664 1.00 83.69 159 LEU A C 1
ATOM 1242 O O . LEU A 1 159 ? -1.027 4.943 20.648 1.00 83.69 159 LEU A O 1
ATOM 1246 N N . VAL A 1 160 ? -1.141 4.672 18.438 1.00 85.62 160 VAL A N 1
ATOM 1247 C CA . VAL A 1 160 ? -1.727 5.996 18.227 1.00 85.62 160 VAL A CA 1
ATOM 1248 C C . VAL A 1 160 ? -3.219 5.896 18.531 1.00 85.62 160 VAL A C 1
ATOM 1250 O O . VAL A 1 160 ? -3.992 5.462 17.679 1.00 85.62 160 VAL A O 1
ATOM 1253 N N . VAL A 1 161 ? -3.637 6.306 19.730 1.00 80.25 161 VAL A N 1
ATOM 1254 C CA . VAL A 1 161 ? -5.020 6.156 20.231 1.00 80.25 161 VAL A CA 1
ATOM 1255 C C . VAL A 1 161 ? -6.067 6.685 19.240 1.00 80.25 161 VAL A C 1
ATOM 1257 O O . VAL A 1 161 ? -7.039 5.994 18.946 1.00 80.25 161 VAL A O 1
ATOM 1260 N N . LYS A 1 162 ? -5.817 7.849 18.617 1.00 82.00 162 LYS A N 1
ATOM 1261 C CA . LYS A 1 162 ? -6.695 8.419 17.574 1.00 82.00 162 LYS A CA 1
ATOM 1262 C C . LYS A 1 162 ? -6.967 7.455 16.408 1.00 82.00 162 LYS A C 1
ATOM 1264 O O . LYS A 1 162 ? -8.023 7.514 15.801 1.00 82.00 162 LYS A O 1
ATOM 1269 N N . SER A 1 163 ? -6.016 6.581 16.074 1.00 79.38 163 SER A N 1
ATOM 1270 C CA . SER A 1 163 ? -6.142 5.623 14.965 1.00 79.38 163 SER A CA 1
ATOM 1271 C C . SER A 1 163 ? -6.909 4.347 15.323 1.00 79.38 163 SER A C 1
ATOM 1273 O O . SER A 1 163 ? -7.277 3.595 14.422 1.00 79.38 163 SER A O 1
ATOM 1275 N N . ALA A 1 164 ? -7.115 4.095 16.618 1.00 75.12 164 ALA A N 1
ATOM 1276 C CA . ALA A 1 164 ? -7.880 2.965 17.135 1.00 75.12 164 ALA A CA 1
ATOM 1277 C C . ALA A 1 164 ? -9.340 3.334 17.446 1.00 75.12 164 ALA A C 1
ATOM 1279 O O . ALA A 1 164 ? -10.163 2.442 17.629 1.00 75.12 164 ALA A O 1
ATOM 1280 N N . MET A 1 165 ? -9.667 4.629 17.474 1.00 78.12 165 MET A N 1
ATOM 1281 C CA . MET A 1 165 ? -11.036 5.124 17.622 1.00 78.12 165 MET A CA 1
ATOM 1282 C C . MET A 1 165 ? -11.864 4.846 16.361 1.00 78.12 165 MET A C 1
ATOM 1284 O O . MET A 1 165 ? -11.375 4.953 15.234 1.00 78.12 165 MET A O 1
ATOM 1288 N N . LEU A 1 166 ? -13.133 4.488 16.554 1.00 72.81 166 LEU A N 1
ATOM 1289 C CA . LEU A 1 166 ? -14.076 4.268 15.460 1.00 72.81 166 LEU A CA 1
ATOM 1290 C C . LEU A 1 166 ? -14.485 5.616 14.846 1.00 72.81 166 LEU A C 1
ATOM 1292 O O . LEU A 1 166 ? -14.666 6.610 15.556 1.00 72.81 166 LEU A O 1
ATOM 1296 N N . ARG A 1 167 ? -14.650 5.659 13.516 1.00 61.91 167 ARG A N 1
ATOM 1297 C CA . ARG A 1 167 ? -15.135 6.863 12.821 1.00 61.91 167 ARG A CA 1
ATOM 1298 C C . ARG A 1 167 ? -16.501 7.262 13.378 1.00 61.91 167 ARG A C 1
ATOM 1300 O O . ARG A 1 167 ? -17.422 6.455 13.375 1.00 61.91 167 ARG A O 1
ATOM 1307 N N . GLY A 1 168 ? -16.615 8.507 13.839 1.00 53.06 168 GLY A N 1
ATOM 1308 C CA . GLY A 1 168 ? -17.794 9.021 14.550 1.00 53.06 168 GLY A CA 1
ATOM 1309 C C . GLY A 1 168 ? -17.581 9.248 16.052 1.00 53.06 168 GLY A C 1
ATOM 1310 O O . GLY A 1 168 ? -18.397 9.923 16.673 1.00 53.06 168 GLY A O 1
ATOM 1311 N N . GLN A 1 169 ? -16.474 8.764 16.628 1.00 53.00 169 GLN A N 1
ATOM 1312 C CA . GLN A 1 169 ? -16.041 9.112 17.993 1.00 53.00 169 GLN A CA 1
ATOM 1313 C C . GLN A 1 169 ? -15.000 10.246 18.020 1.00 53.00 169 GLN A C 1
ATOM 1315 O O . GLN A 1 169 ? -14.755 10.850 19.063 1.00 53.00 169 GLN A O 1
ATOM 1320 N N . THR A 1 170 ? -14.407 10.575 16.873 1.00 54.34 170 THR A N 1
ATOM 1321 C CA . THR A 1 170 ? -13.430 11.655 16.690 1.00 54.34 170 THR A CA 1
ATOM 1322 C C . THR A 1 170 ? -14.098 12.921 16.142 1.00 54.34 170 THR A C 1
ATOM 1324 O O . THR A 1 170 ? -14.744 12.892 15.096 1.00 54.34 170 THR A O 1
ATOM 1327 N N . ALA A 1 171 ? -13.915 14.058 16.828 1.00 52.19 171 ALA A N 1
ATOM 1328 C CA . ALA A 1 171 ? -14.492 15.360 16.457 1.00 52.19 171 ALA A CA 1
ATOM 1329 C C . ALA A 1 171 ? -14.125 15.813 15.024 1.00 52.19 171 ALA A C 1
ATOM 1331 O O . ALA A 1 171 ? -14.947 16.412 14.336 1.00 52.19 171 ALA A O 1
ATOM 1332 N N . GLU A 1 172 ? -12.932 15.443 14.548 1.00 55.41 172 GLU A N 1
ATOM 1333 C CA . GLU A 1 172 ? -12.432 15.740 13.196 1.00 55.41 172 GLU A CA 1
ATOM 1334 C C . GLU A 1 172 ? -13.254 15.035 12.086 1.00 55.41 172 GLU A C 1
ATOM 1336 O O . GLU A 1 172 ? -13.442 15.597 11.007 1.00 55.41 172 GLU A O 1
ATOM 1341 N N . ASP A 1 173 ? -13.816 13.845 12.345 1.00 53.41 173 ASP A N 1
ATOM 1342 C CA . ASP A 1 173 ? -14.635 13.115 11.361 1.00 53.41 173 ASP A CA 1
ATOM 1343 C C . ASP A 1 173 ? -16.051 13.703 11.238 1.00 53.41 173 ASP A C 1
ATOM 1345 O O . ASP A 1 173 ? -16.620 13.730 10.145 1.00 53.41 173 ASP A O 1
ATOM 1349 N N . LEU A 1 174 ? -16.605 14.235 12.337 1.00 53.94 174 LEU A N 1
ATOM 1350 C CA . LEU A 1 174 ? -17.885 14.952 12.314 1.00 53.94 174 LEU A CA 1
ATOM 1351 C C . LEU A 1 174 ? -17.777 16.269 11.532 1.00 53.94 174 LEU A C 1
ATOM 1353 O O . LEU A 1 174 ? -18.717 16.658 10.836 1.00 53.94 174 LEU A O 1
ATOM 1357 N N . GLU A 1 175 ? -16.642 16.962 11.634 1.00 54.59 175 GLU A N 1
ATOM 1358 C CA . GLU A 1 175 ? -16.389 18.203 10.896 1.00 54.59 175 GLU A CA 1
ATOM 1359 C C . GLU A 1 175 ? -16.144 17.945 9.404 1.00 54.59 175 GLU A C 1
ATOM 1361 O O . GLU A 1 175 ? -16.728 18.633 8.565 1.00 54.59 175 GLU A O 1
ATOM 1366 N N . ALA A 1 176 ? -15.382 16.904 9.052 1.00 58.12 176 ALA A N 1
ATOM 1367 C CA . ALA A 1 176 ? -15.162 16.517 7.657 1.00 58.12 176 ALA A CA 1
ATOM 1368 C C . ALA A 1 176 ? -16.457 16.060 6.957 1.00 58.12 176 ALA A C 1
ATOM 1370 O O . ALA A 1 176 ? -16.671 16.344 5.774 1.00 58.12 176 ALA A O 1
ATOM 1371 N N . GLN A 1 177 ? -17.357 15.385 7.680 1.00 55.41 177 GLN A N 1
ATOM 1372 C CA . GLN A 1 177 ? -18.657 14.975 7.145 1.00 55.41 177 GLN A CA 1
ATOM 1373 C C . GLN A 1 177 ? -19.603 16.173 6.960 1.00 55.41 177 GLN A C 1
ATOM 1375 O O . GLN A 1 177 ? -20.295 16.257 5.945 1.00 55.41 177 GLN A O 1
ATOM 1380 N N . LYS A 1 178 ? -19.577 17.149 7.880 1.00 56.84 178 LYS A N 1
ATOM 1381 C CA . LYS A 1 178 ? -20.313 18.417 7.733 1.00 56.84 178 LYS A CA 1
ATOM 1382 C C . LYS A 1 178 ? -19.816 19.245 6.545 1.00 56.84 178 LYS A C 1
ATOM 1384 O O . LYS A 1 178 ? -20.643 19.743 5.790 1.00 56.84 178 LYS A O 1
ATOM 1389 N N . GLN A 1 179 ? -18.500 19.344 6.345 1.00 59.25 179 GLN A N 1
ATOM 1390 C CA . GLN A 1 179 ? -17.910 20.088 5.223 1.00 59.25 179 GLN A CA 1
ATOM 1391 C C . GLN A 1 179 ? -18.216 19.455 3.856 1.00 59.25 179 GLN A C 1
ATOM 1393 O O . GLN A 1 179 ? -18.480 20.166 2.887 1.00 59.25 179 GLN A O 1
ATOM 1398 N N . ASN A 1 180 ? -18.221 18.121 3.766 1.00 59.06 180 ASN A N 1
ATOM 1399 C CA . ASN A 1 180 ? -18.586 17.434 2.524 1.00 59.06 180 ASN A CA 1
ATOM 1400 C C . ASN A 1 180 ? -20.076 17.585 2.189 1.00 59.06 180 ASN A C 1
ATOM 1402 O O . ASN A 1 180 ? -20.415 17.771 1.021 1.00 59.06 180 ASN A O 1
ATOM 1406 N N . ASN A 1 181 ? -20.956 17.562 3.195 1.00 59.25 181 ASN A N 1
ATOM 1407 C CA . ASN A 1 181 ? -22.387 17.773 2.979 1.00 59.25 181 ASN A CA 1
ATOM 1408 C C . ASN A 1 181 ? -22.693 19.230 2.592 1.00 59.25 181 ASN A C 1
ATOM 1410 O O . ASN A 1 181 ? -23.428 19.451 1.635 1.00 59.25 181 ASN A O 1
ATOM 1414 N N . SER A 1 182 ? -22.045 20.222 3.220 1.00 60.25 182 SER A N 1
ATOM 1415 C CA . SER A 1 182 ? -22.230 21.632 2.841 1.00 60.25 182 SER A CA 1
ATOM 1416 C C . SER A 1 182 ? -21.744 21.935 1.420 1.00 60.25 182 SER A C 1
ATOM 1418 O O . SER A 1 182 ? -22.387 22.684 0.691 1.00 60.25 182 SER A O 1
ATOM 1420 N N . ALA A 1 183 ? -20.638 21.321 0.985 1.00 61.97 183 ALA A N 1
ATOM 1421 C CA . ALA A 1 183 ? -20.131 21.494 -0.377 1.00 61.97 183 ALA A CA 1
ATOM 1422 C C . ALA A 1 183 ? -21.063 20.880 -1.441 1.00 61.97 183 ALA A C 1
ATOM 1424 O O . ALA A 1 183 ? -21.179 21.412 -2.548 1.00 61.97 183 ALA A O 1
ATOM 1425 N N . LEU A 1 184 ? -21.736 19.771 -1.113 1.00 61.94 184 LEU A N 1
ATOM 1426 C CA . LEU A 1 184 ? -22.718 19.129 -1.989 1.00 61.94 184 LEU A CA 1
ATOM 1427 C C . LEU A 1 184 ? -24.016 19.949 -2.080 1.00 61.94 184 LEU A C 1
ATOM 1429 O O . LEU A 1 184 ? -24.581 20.094 -3.170 1.00 61.94 184 LEU A O 1
ATOM 1433 N N . ASP A 1 185 ? -24.451 20.535 -0.966 1.00 65.12 185 ASP A N 1
ATOM 1434 C CA . ASP A 1 185 ? -25.621 21.414 -0.910 1.00 65.12 185 ASP A CA 1
ATOM 1435 C C . ASP A 1 185 ? -25.386 22.713 -1.698 1.00 65.12 185 ASP A C 1
ATOM 1437 O O . ASP A 1 185 ? -26.237 23.114 -2.497 1.00 65.12 185 ASP A O 1
ATOM 1441 N N . ASP A 1 186 ? -24.194 23.308 -1.592 1.00 68.88 186 ASP A N 1
ATOM 1442 C CA . ASP A 1 186 ? -23.799 24.489 -2.371 1.00 68.88 186 ASP A CA 1
ATOM 1443 C C . ASP A 1 186 ? -23.729 24.201 -3.879 1.00 68.88 186 ASP A C 1
ATOM 1445 O O . ASP A 1 186 ? -24.168 25.012 -4.702 1.00 68.88 186 ASP A O 1
ATOM 1449 N N . ALA A 1 187 ? -23.206 23.035 -4.271 1.00 68.25 187 ALA A N 1
ATOM 1450 C CA . ALA A 1 187 ? -23.178 22.615 -5.672 1.00 68.25 187 ALA A CA 1
ATOM 1451 C C . ALA A 1 187 ? -24.597 22.396 -6.226 1.00 68.25 187 ALA A C 1
ATOM 1453 O O . ALA A 1 187 ? -24.901 22.803 -7.351 1.00 68.25 187 ALA A O 1
ATOM 1454 N N . THR A 1 188 ? -25.490 21.823 -5.417 1.00 71.25 188 THR A N 1
ATOM 1455 C CA . THR A 1 188 ? -26.893 21.585 -5.780 1.00 71.25 188 THR A CA 1
ATOM 1456 C C . THR A 1 188 ? -27.682 22.894 -5.875 1.00 71.25 188 THR A C 1
ATOM 1458 O O . THR A 1 188 ? -28.491 23.066 -6.791 1.00 71.25 188 THR A O 1
ATOM 1461 N N . ALA A 1 189 ? -27.420 23.855 -4.986 1.00 69.12 189 ALA A N 1
ATOM 1462 C CA . ALA A 1 189 ? -28.010 25.190 -5.036 1.00 69.12 189 ALA A CA 1
ATOM 1463 C C . ALA A 1 189 ? -27.575 25.958 -6.294 1.00 69.12 189 ALA A C 1
ATOM 1465 O O . ALA A 1 189 ? -28.414 26.551 -6.975 1.00 69.12 189 ALA A O 1
ATOM 1466 N N . ARG A 1 190 ? -26.290 25.881 -6.666 1.00 76.12 190 ARG A N 1
ATOM 1467 C CA . ARG A 1 190 ? -25.773 26.488 -7.906 1.00 76.12 190 ARG A CA 1
ATOM 1468 C C . ARG A 1 190 ? -26.355 25.836 -9.159 1.00 76.12 190 ARG A C 1
ATOM 1470 O O . ARG A 1 190 ? -26.713 26.552 -10.089 1.00 76.12 190 ARG A O 1
ATOM 1477 N N . ALA A 1 191 ? -26.517 24.513 -9.174 1.00 71.56 191 ALA A N 1
ATOM 1478 C CA . ALA A 1 191 ? -27.154 23.806 -10.287 1.00 71.56 191 ALA A CA 1
ATOM 1479 C C . ALA A 1 191 ? -28.633 24.207 -10.455 1.00 71.56 191 ALA A C 1
ATOM 1481 O O . ALA A 1 191 ? -29.084 24.473 -11.571 1.00 71.56 191 ALA A O 1
ATOM 1482 N N . LYS A 1 192 ? -29.383 24.336 -9.352 1.00 73.75 192 LYS A N 1
ATOM 1483 C CA . LYS A 1 192 ? -30.772 24.829 -9.379 1.00 73.75 192 LYS A CA 1
ATOM 1484 C C . LYS A 1 192 ? -30.864 26.292 -9.825 1.00 73.75 192 LYS A C 1
ATOM 1486 O O . LYS A 1 192 ? -31.757 26.623 -10.598 1.00 73.75 192 LYS A O 1
ATOM 1491 N N . ALA A 1 193 ? -29.941 27.151 -9.390 1.00 73.88 193 ALA A N 1
ATOM 1492 C CA . ALA A 1 193 ? -29.888 28.548 -9.825 1.00 73.88 193 ALA A CA 1
ATOM 1493 C C . ALA A 1 193 ? -29.567 28.676 -11.325 1.00 73.88 193 ALA A C 1
ATOM 1495 O O . ALA A 1 193 ? -30.229 29.433 -12.028 1.00 73.88 193 ALA A O 1
ATOM 1496 N N . ALA A 1 194 ? -28.621 27.882 -11.836 1.00 74.00 194 ALA A N 1
ATOM 1497 C CA . ALA A 1 194 ? -28.301 27.840 -13.263 1.00 74.00 194 ALA A CA 1
ATOM 1498 C C . ALA A 1 194 ? -29.482 27.337 -14.112 1.00 74.00 194 ALA A C 1
ATOM 1500 O O . ALA A 1 194 ? -29.727 27.858 -15.195 1.00 74.00 194 ALA A O 1
ATOM 1501 N N . THR A 1 195 ? -30.248 26.369 -13.597 1.00 75.19 195 THR A N 1
ATOM 1502 C CA . THR A 1 195 ? -31.448 25.857 -14.280 1.00 75.19 195 THR A CA 1
ATOM 1503 C C . THR A 1 195 ? -32.547 26.921 -14.352 1.00 75.19 195 THR A C 1
ATOM 1505 O O . THR A 1 195 ? -33.138 27.108 -15.410 1.00 75.19 195 THR A O 1
ATOM 1508 N N . ARG A 1 196 ? -32.766 27.685 -13.272 1.00 77.19 196 ARG A N 1
ATOM 1509 C CA . ARG A 1 196 ? -33.733 28.798 -13.260 1.00 77.19 196 ARG A CA 1
ATOM 1510 C C . ARG A 1 196 ? -33.348 29.927 -14.213 1.00 77.19 196 ARG A C 1
ATOM 1512 O O . ARG A 1 196 ? -34.203 30.412 -14.937 1.00 77.19 196 ARG A O 1
ATOM 1519 N N . LEU A 1 197 ? -32.067 30.295 -14.267 1.00 76.00 197 LEU A N 1
ATOM 1520 C CA . LEU A 1 197 ? -31.585 31.315 -15.206 1.00 76.00 197 LEU A CA 1
ATOM 1521 C C . LEU A 1 197 ? -31.755 30.877 -16.668 1.00 76.00 197 LEU A C 1
ATOM 1523 O O . LEU A 1 197 ? -32.105 31.694 -17.514 1.00 76.00 197 LEU A O 1
ATOM 1527 N N . ALA A 1 198 ? -31.556 29.590 -16.965 1.00 73.31 198 ALA A N 1
ATOM 1528 C CA . ALA A 1 198 ? -31.803 29.046 -18.299 1.00 73.31 198 ALA A CA 1
ATOM 1529 C C . ALA A 1 198 ? -33.303 29.035 -18.657 1.00 73.31 198 ALA A C 1
ATOM 1531 O O . ALA A 1 198 ? -33.663 29.302 -19.801 1.00 73.31 198 ALA A O 1
ATOM 1532 N N . GLU A 1 199 ? -34.186 28.759 -17.693 1.00 74.50 199 GLU A N 1
ATOM 1533 C CA . GLU A 1 199 ? -35.640 28.843 -17.888 1.00 74.50 199 GLU A CA 1
ATOM 1534 C C . GLU A 1 199 ? -36.119 30.291 -18.078 1.00 74.50 199 GLU A C 1
ATOM 1536 O O . GLU A 1 199 ? -36.930 30.545 -18.968 1.00 74.50 199 GLU A O 1
ATOM 1541 N N . GLU A 1 200 ? -35.579 31.246 -17.318 1.00 74.31 200 GLU A N 1
ATOM 1542 C CA . GLU A 1 200 ? -35.881 32.677 -17.461 1.00 74.31 200 GLU A CA 1
ATOM 1543 C C . GLU A 1 200 ? -35.408 33.231 -18.811 1.00 74.31 200 GLU A C 1
ATOM 1545 O O . GLU A 1 200 ? -36.156 33.951 -19.471 1.00 74.31 200 GLU A O 1
ATOM 1550 N N . GLN A 1 201 ? -34.214 32.846 -19.277 1.00 73.94 201 GLN A N 1
ATOM 1551 C CA . GLN A 1 201 ? -33.729 33.217 -20.613 1.00 73.94 201 GLN A CA 1
ATOM 1552 C C . GLN A 1 201 ? -34.631 32.663 -21.716 1.00 73.94 201 GLN A C 1
ATOM 1554 O O . GLN A 1 201 ? -34.991 33.383 -22.643 1.00 73.94 201 GLN A O 1
ATOM 1559 N N . LYS A 1 202 ? -35.078 31.412 -21.579 1.00 71.56 202 LYS A N 1
ATOM 1560 C CA . LYS A 1 202 ? -35.975 30.781 -22.552 1.00 71.56 202 LYS A CA 1
ATOM 1561 C C . LYS A 1 202 ? -37.367 31.423 -22.570 1.00 71.56 202 LYS A C 1
ATOM 1563 O O . LYS A 1 202 ? -37.993 31.506 -23.623 1.00 71.56 202 LYS A O 1
ATOM 1568 N N . GLN A 1 203 ? -37.855 31.900 -21.422 1.00 69.81 203 GLN A N 1
ATOM 1569 C CA . GLN A 1 203 ? -39.101 32.669 -21.337 1.00 69.81 203 GLN A CA 1
ATOM 1570 C C . GLN A 1 203 ? -38.952 34.084 -21.912 1.00 69.81 203 GLN A C 1
ATOM 1572 O O . GLN A 1 203 ? -39.878 34.569 -22.557 1.00 69.81 203 GLN A O 1
ATOM 1577 N N . GLN A 1 204 ? -37.796 34.730 -21.739 1.00 68.81 204 GLN A N 1
ATOM 1578 C CA . GLN A 1 204 ? -37.509 36.034 -22.346 1.00 68.81 204 GLN A CA 1
ATOM 1579 C C . GLN A 1 204 ? -37.366 35.947 -23.871 1.00 68.81 204 GLN A C 1
ATOM 1581 O O . GLN A 1 204 ? -37.912 36.797 -24.570 1.00 68.81 204 GLN A O 1
ATOM 1586 N N . GLU A 1 205 ? -36.719 34.902 -24.396 1.00 67.69 205 GLU A N 1
ATOM 1587 C CA . GLU A 1 205 ? -36.665 34.630 -25.840 1.00 67.69 205 GLU A CA 1
ATOM 1588 C C . GLU A 1 205 ? -38.062 34.333 -26.410 1.00 67.69 205 GLU A C 1
ATOM 1590 O O . GLU A 1 205 ? -38.425 34.857 -27.461 1.00 67.69 205 GLU A O 1
ATOM 1595 N N . ALA A 1 206 ? -38.893 33.564 -25.695 1.00 63.16 206 ALA A N 1
ATOM 1596 C CA . ALA A 1 206 ? -40.278 33.312 -26.102 1.00 63.1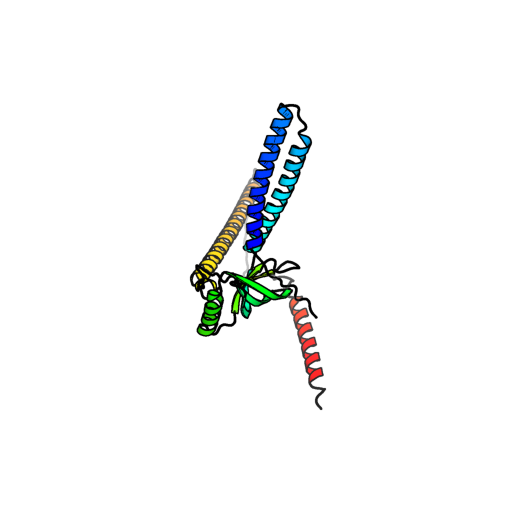6 206 ALA A CA 1
ATOM 1597 C C . ALA A 1 206 ? -41.151 34.583 -26.067 1.00 63.16 206 ALA A C 1
ATOM 1599 O O . ALA A 1 206 ? -42.005 34.767 -26.934 1.00 63.16 206 ALA A O 1
ATOM 1600 N N . ALA A 1 207 ? -40.926 35.478 -25.100 1.00 60.81 207 ALA A N 1
ATOM 1601 C CA . AL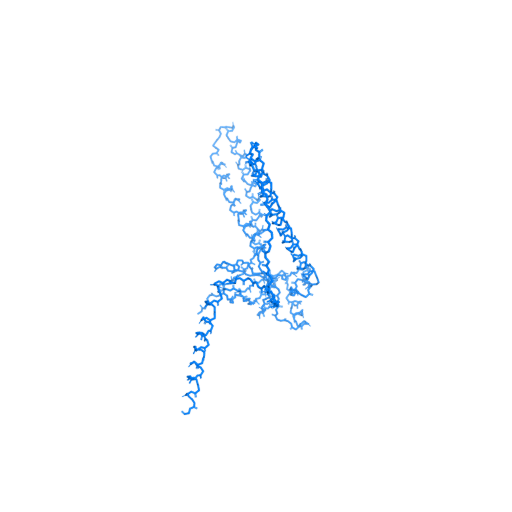A A 1 207 ? -41.616 36.763 -25.019 1.00 60.81 207 ALA A CA 1
ATOM 1602 C C . ALA A 1 207 ? -41.164 37.737 -26.122 1.00 60.81 207 ALA A C 1
ATOM 1604 O O . ALA A 1 207 ? -41.996 38.444 -26.684 1.00 60.81 207 ALA A O 1
ATOM 1605 N N . GLN A 1 208 ? -39.876 37.751 -26.487 1.00 60.25 208 GLN A N 1
ATOM 1606 C CA . GLN A 1 208 ? -39.378 38.540 -27.622 1.00 60.25 208 GLN A CA 1
ATOM 1607 C C . GLN A 1 208 ? -39.915 38.020 -28.963 1.00 60.25 208 GLN A C 1
ATOM 1609 O O . GLN A 1 208 ? -40.345 38.825 -29.786 1.00 60.25 208 GLN A O 1
ATOM 1614 N N . ALA A 1 209 ? -40.013 36.699 -29.140 1.00 58.19 209 ALA A N 1
ATOM 1615 C CA . ALA A 1 209 ? -40.618 36.099 -30.330 1.00 58.19 209 ALA A CA 1
ATOM 1616 C C . ALA A 1 209 ? -42.122 36.425 -30.478 1.00 58.19 209 ALA A C 1
ATOM 1618 O O . ALA A 1 209 ? -42.621 36.554 -31.594 1.00 58.19 209 ALA A O 1
ATOM 1619 N N . GLN A 1 210 ? -42.853 36.609 -29.369 1.00 56.66 210 GLN A N 1
ATOM 1620 C CA . GLN A 1 210 ? -44.249 37.072 -29.406 1.00 56.66 210 GLN A CA 1
ATOM 1621 C C . GLN A 1 210 ? -44.378 38.567 -29.742 1.00 56.66 210 GLN A C 1
ATOM 1623 O O . GLN A 1 210 ? -45.350 38.970 -30.381 1.00 56.66 210 GLN A O 1
ATOM 1628 N N . ILE A 1 211 ? -43.396 39.394 -29.370 1.00 54.94 211 ILE A N 1
ATOM 1629 C CA . ILE A 1 211 ? -43.370 40.817 -29.747 1.00 54.94 211 ILE A CA 1
ATOM 1630 C C . ILE A 1 211 ? -43.092 40.972 -31.253 1.00 54.94 211 ILE A C 1
ATOM 1632 O O . ILE A 1 211 ? -43.723 41.812 -31.893 1.00 54.9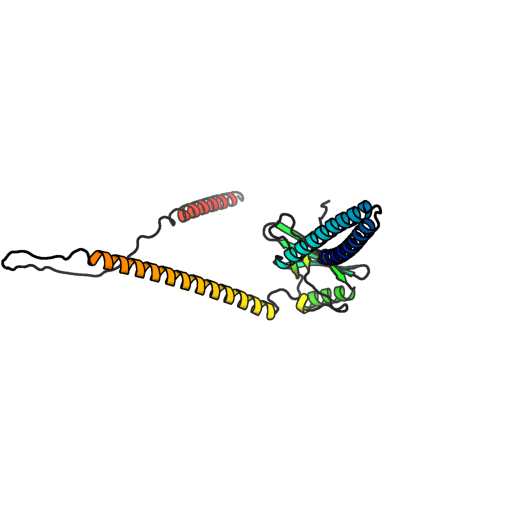4 211 ILE A O 1
ATOM 1636 N N . GLU A 1 212 ? -42.240 40.124 -31.839 1.00 51.16 212 GLU A N 1
ATOM 1637 C CA . GLU A 1 212 ? -41.975 40.106 -33.289 1.00 51.16 212 GLU A CA 1
ATOM 1638 C C . GLU A 1 212 ? -43.200 39.662 -34.112 1.00 51.16 212 GLU A C 1
ATOM 1640 O O . GLU A 1 212 ? -43.466 40.231 -35.165 1.00 51.16 212 GLU A O 1
ATOM 1645 N N . GLN A 1 213 ? -44.027 38.737 -33.605 1.00 49.44 213 GLN A N 1
ATOM 1646 C CA . GLN A 1 213 ? -45.284 38.350 -34.270 1.00 49.44 213 GLN A CA 1
ATOM 1647 C C . GLN A 1 213 ? -46.406 39.397 -34.169 1.00 49.44 213 GLN A C 1
ATOM 1649 O O . GLN A 1 213 ? -47.377 39.312 -34.915 1.00 49.44 213 GLN A O 1
ATOM 1654 N N . THR A 1 214 ? -46.289 40.394 -33.286 1.00 47.16 214 THR A N 1
ATOM 1655 C CA . THR A 1 214 ? -47.320 41.439 -33.124 1.00 47.16 214 THR A CA 1
ATOM 1656 C C . THR A 1 214 ? -47.033 42.691 -33.976 1.00 47.16 214 THR A C 1
ATOM 1658 O O . THR A 1 214 ? -47.870 43.587 -34.042 1.00 47.16 214 THR A O 1
ATOM 1661 N N . GLN A 1 215 ? -45.879 42.779 -34.657 1.00 43.16 215 GLN A N 1
ATOM 1662 C CA . GLN A 1 215 ? -45.513 43.934 -35.502 1.00 43.16 215 GLN A CA 1
ATOM 1663 C C . GLN A 1 215 ? -45.766 43.757 -37.010 1.00 43.16 215 GLN A C 1
ATOM 1665 O O . GLN A 1 215 ? -45.700 44.750 -37.731 1.00 43.16 215 GLN A O 1
ATOM 1670 N N . ASP A 1 216 ? -46.134 42.562 -37.483 1.00 42.53 216 ASP A N 1
ATOM 1671 C CA . ASP A 1 216 ? -46.440 42.317 -38.907 1.00 42.53 216 ASP A CA 1
ATOM 1672 C C . ASP A 1 216 ? -47.929 42.470 -39.279 1.00 42.53 216 ASP A C 1
ATOM 1674 O O . ASP A 1 216 ? -48.301 42.313 -40.442 1.00 42.53 216 ASP A O 1
ATOM 1678 N N . GLU A 1 217 ? -48.799 42.847 -38.336 1.00 42.00 217 GLU A N 1
ATOM 1679 C CA . GLU A 1 217 ? -50.236 43.014 -38.593 1.00 42.00 217 GLU A CA 1
ATOM 1680 C C . GLU A 1 217 ? -50.730 44.427 -38.252 1.00 42.00 217 GLU A C 1
ATOM 1682 O O . GLU A 1 217 ? -51.604 44.609 -37.411 1.00 42.00 217 GLU A O 1
ATOM 1687 N N . GLN A 1 218 ? -50.167 45.453 -38.910 1.00 34.97 218 GLN A N 1
ATOM 1688 C CA . GLN A 1 218 ? -50.849 46.744 -39.107 1.00 34.97 218 GLN A CA 1
ATOM 1689 C C . GLN A 1 218 ? -50.212 47.601 -40.221 1.00 34.97 218 GLN A C 1
ATOM 1691 O O . GLN A 1 218 ? -49.302 48.398 -40.006 1.00 34.97 218 GLN A O 1
ATOM 1696 N N . ALA A 1 219 ? -50.779 47.489 -41.424 1.00 30.48 219 ALA A N 1
ATOM 1697 C CA . ALA A 1 219 ? -50.765 48.504 -42.481 1.00 30.48 219 ALA A CA 1
ATOM 1698 C C . ALA A 1 219 ? -52.218 48.686 -43.003 1.00 30.48 219 ALA A C 1
ATOM 1700 O O . ALA A 1 219 ? -53.048 47.807 -42.781 1.00 30.48 219 ALA A O 1
ATOM 1701 N N . PRO A 1 220 ? -52.582 49.843 -43.592 1.00 40.72 220 PRO A N 1
ATOM 1702 C CA . PRO A 1 220 ? -53.720 50.636 -43.110 1.00 40.72 220 PRO A CA 1
ATOM 1703 C C . PRO A 1 220 ? -55.051 50.503 -43.881 1.00 40.72 220 PRO A C 1
ATOM 1705 O O . PRO A 1 220 ? -55.069 50.240 -45.075 1.00 40.72 220 PRO A O 1
ATOM 1708 N N . ALA A 1 221 ? -56.123 50.823 -43.137 1.00 32.56 221 ALA A N 1
ATOM 1709 C CA . ALA A 1 221 ? -57.369 51.536 -43.478 1.00 32.56 221 ALA A CA 1
ATOM 1710 C C . ALA A 1 221 ? -58.201 51.149 -44.723 1.00 32.56 221 ALA A C 1
ATOM 1712 O O . ALA A 1 221 ? -57.753 51.341 -45.842 1.00 32.56 221 ALA A O 1
ATOM 1713 N N . GLU A 1 222 ? -59.494 50.838 -44.510 1.00 31.11 222 GLU A N 1
ATOM 1714 C CA . GLU A 1 222 ? -60.636 51.643 -45.007 1.00 31.11 222 GLU A CA 1
ATOM 1715 C C . GLU A 1 222 ? -62.021 51.133 -44.521 1.00 31.11 222 GLU A C 1
ATOM 1717 O O . GLU A 1 222 ? -62.292 49.943 -44.585 1.00 31.11 222 GLU A O 1
ATOM 1722 N N . GLN A 1 223 ? -62.876 52.089 -44.091 1.00 30.06 223 GLN A N 1
ATOM 1723 C CA . GLN A 1 223 ? -64.361 52.178 -44.190 1.00 30.06 223 GLN A CA 1
ATOM 1724 C C . GLN A 1 223 ? -65.213 51.022 -43.579 1.00 30.06 223 GLN A C 1
ATOM 1726 O O . GLN A 1 223 ? -65.018 49.857 -43.868 1.00 30.06 223 GLN A O 1
ATOM 1731 N N . THR A 1 224 ? -66.272 51.199 -42.772 1.00 30.70 224 THR A N 1
ATOM 1732 C CA . THR A 1 224 ? -67.390 52.155 -42.849 1.00 30.70 224 THR A CA 1
ATOM 1733 C C . THR A 1 224 ? -68.258 52.070 -41.569 1.00 30.70 224 THR A C 1
ATOM 1735 O O . THR A 1 224 ? -68.451 50.995 -41.017 1.00 30.70 224 THR A O 1
ATOM 1738 N N . ALA A 1 225 ? -68.767 53.229 -41.142 1.00 28.14 225 ALA A N 1
ATOM 1739 C CA . ALA A 1 225 ? -70.014 53.563 -40.432 1.00 28.14 225 ALA A CA 1
ATOM 1740 C C . ALA A 1 225 ? -70.864 52.531 -39.628 1.00 28.14 225 ALA A C 1
ATOM 1742 O O . ALA A 1 225 ? -71.332 51.529 -40.154 1.00 28.14 225 ALA A O 1
ATOM 1743 N N . ALA A 1 226 ? -71.271 53.018 -38.440 1.00 29.89 226 ALA A N 1
ATOM 1744 C CA . ALA A 1 226 ? -72.649 53.104 -37.908 1.00 29.89 226 ALA A CA 1
ATOM 1745 C C . ALA A 1 226 ? -73.079 52.193 -36.727 1.00 29.89 226 ALA A C 1
ATOM 1747 O O . ALA A 1 226 ? -73.264 50.993 -36.875 1.00 29.89 226 ALA A O 1
ATOM 1748 N N . THR A 1 227 ? -73.347 52.882 -35.597 1.00 29.52 227 THR A N 1
ATOM 1749 C CA . THR A 1 227 ? -74.475 52.747 -34.628 1.00 29.52 227 THR A CA 1
ATOM 1750 C C . THR A 1 227 ? -74.701 51.392 -33.938 1.00 29.52 227 THR A C 1
ATOM 1752 O O . THR A 1 227 ? -75.020 50.410 -34.590 1.00 29.52 227 THR A O 1
ATOM 1755 N N . ALA A 1 228 ? -74.454 51.281 -32.621 1.00 31.14 228 ALA A N 1
ATOM 1756 C CA . ALA A 1 228 ? -75.413 51.518 -31.511 1.00 31.14 228 ALA A CA 1
ATOM 1757 C C . ALA A 1 228 ? -76.635 50.570 -31.615 1.00 31.14 228 ALA A C 1
ATOM 1759 O O . ALA A 1 228 ? -77.331 50.601 -32.618 1.00 31.14 228 ALA A O 1
ATOM 1760 N N . ASP A 1 229 ? -76.937 49.678 -30.667 1.00 27.33 229 ASP A N 1
ATOM 1761 C CA . ASP A 1 229 ? -77.469 50.018 -29.348 1.00 27.33 229 ASP A CA 1
ATOM 1762 C C . ASP A 1 229 ? -77.693 48.747 -28.485 1.00 27.33 229 ASP A C 1
ATOM 1764 O O . ASP A 1 229 ? -77.988 47.681 -29.017 1.00 27.33 229 ASP A O 1
ATOM 1768 N N . SER A 1 230 ? -77.596 48.947 -27.167 1.00 30.20 230 SER A N 1
ATOM 1769 C CA . SER A 1 230 ? -78.406 48.421 -26.049 1.00 30.20 230 SER A CA 1
ATOM 1770 C C . SER A 1 230 ? -78.792 46.935 -25.842 1.00 30.20 230 SER A C 1
ATOM 1772 O O . SER A 1 230 ? -79.262 46.231 -26.729 1.00 30.20 230 SER A O 1
ATOM 1774 N N . ALA A 1 231 ? -78.808 46.622 -24.532 1.00 29.89 231 ALA A N 1
ATOM 1775 C CA . ALA A 1 231 ? -79.626 45.651 -23.787 1.00 29.89 231 ALA A CA 1
ATOM 1776 C C . ALA A 1 231 ? -79.126 44.197 -23.741 1.00 29.89 231 ALA A C 1
ATOM 1778 O O . ALA A 1 231 ? -78.649 43.664 -24.729 1.00 29.89 231 ALA A O 1
ATOM 1779 N N . ALA A 1 232 ? -79.256 43.428 -22.660 1.00 31.00 232 ALA A N 1
ATOM 1780 C CA . ALA A 1 232 ? -79.599 43.586 -21.241 1.00 31.00 232 ALA A CA 1
ATOM 1781 C C . ALA A 1 232 ? -79.521 42.153 -20.640 1.00 31.00 232 ALA A C 1
ATOM 1783 O O . ALA A 1 232 ? -79.359 41.194 -21.387 1.00 31.00 232 ALA A O 1
ATOM 1784 N N . GLU A 1 233 ? -79.704 42.026 -19.318 1.00 33.47 233 GLU A N 1
ATOM 1785 C CA . GLU A 1 233 ? -79.867 40.776 -18.529 1.00 33.47 233 GLU A CA 1
ATOM 1786 C C . GLU A 1 233 ? -78.564 40.003 -18.247 1.00 33.47 233 GLU A C 1
ATOM 1788 O O . GLU A 1 233 ? -77.937 39.431 -19.123 1.00 33.47 233 GLU A O 1
ATOM 1793 N N . THR A 1 234 ? -77.973 40.037 -17.044 1.00 30.48 234 THR A N 1
ATOM 1794 C CA . THR A 1 234 ? -78.482 39.893 -15.657 1.00 30.48 234 THR A CA 1
ATOM 1795 C C . THR A 1 234 ? -79.151 38.547 -15.384 1.00 30.48 234 THR A C 1
ATOM 1797 O O . THR A 1 234 ? -80.284 38.336 -15.793 1.00 30.48 234 THR A O 1
ATOM 1800 N N . THR A 1 235 ? -78.446 37.668 -14.657 1.00 32.41 235 THR A N 1
ATOM 1801 C CA . THR A 1 235 ? -78.817 36.984 -13.386 1.00 32.41 235 THR A CA 1
ATOM 1802 C C . THR A 1 235 ? -77.732 35.908 -13.157 1.00 32.41 235 THR A C 1
ATOM 1804 O O . THR A 1 235 ? -77.617 34.979 -13.945 1.00 32.41 235 THR A O 1
ATOM 1807 N N . ALA A 1 236 ? -76.706 36.139 -12.326 1.00 33.12 236 ALA A N 1
ATOM 1808 C CA . ALA A 1 236 ? -76.673 35.962 -10.862 1.00 33.12 236 ALA A CA 1
ATOM 1809 C C . ALA A 1 236 ? -76.862 34.483 -10.437 1.00 33.12 236 ALA A C 1
ATOM 1811 O O . ALA A 1 236 ? -77.764 33.826 -10.924 1.00 33.12 236 ALA A O 1
ATOM 1812 N N . VAL A 1 237 ? -76.113 33.871 -9.515 1.00 32.06 237 VAL A N 1
ATOM 1813 C CA . VAL A 1 237 ? -75.111 34.327 -8.541 1.00 32.06 237 VAL A CA 1
ATOM 1814 C C . VAL A 1 237 ? -74.518 33.064 -7.868 1.00 32.06 237 VAL A C 1
ATOM 1816 O O . VAL A 1 237 ? -75.195 32.043 -7.789 1.00 32.06 237 VAL A O 1
ATOM 1819 N N . MET A 1 238 ? -73.310 33.215 -7.304 1.00 35.00 238 MET A N 1
ATOM 1820 C CA . MET A 1 238 ? -72.652 32.395 -6.260 1.00 35.00 238 MET A CA 1
ATOM 1821 C C . MET A 1 238 ? -72.095 31.011 -6.630 1.00 35.00 238 MET A C 1
ATOM 1823 O O . MET A 1 238 ? -72.750 30.209 -7.271 1.00 35.00 238 MET A O 1
ATOM 1827 N N . ALA A 1 239 ? -70.936 30.583 -6.131 1.00 31.34 239 ALA A N 1
ATOM 1828 C CA . ALA A 1 239 ? -69.768 31.223 -5.519 1.00 31.34 239 ALA A CA 1
ATOM 1829 C C . ALA A 1 239 ? -68.723 30.109 -5.297 1.00 31.34 239 ALA A C 1
ATOM 1831 O O . ALA A 1 239 ? -69.094 28.968 -5.043 1.00 31.34 239 ALA A O 1
ATOM 1832 N N . ALA A 1 240 ? -67.448 30.508 -5.300 1.00 31.72 240 ALA A N 1
ATOM 1833 C CA . ALA A 1 240 ? -66.297 29.825 -4.694 1.00 31.72 240 ALA A CA 1
ATOM 1834 C C . ALA A 1 240 ? -65.760 28.537 -5.369 1.00 31.72 240 ALA A C 1
ATOM 1836 O O . ALA A 1 240 ? -66.108 27.417 -5.016 1.00 31.72 240 ALA A O 1
ATOM 1837 N N . GLN A 1 241 ? -64.874 28.750 -6.355 1.00 35.91 241 GLN A N 1
ATOM 1838 C CA . GLN A 1 241 ? -63.419 28.454 -6.340 1.00 35.91 241 GLN A CA 1
ATOM 1839 C C . GLN A 1 241 ? -62.818 27.573 -5.207 1.00 35.91 241 GLN A C 1
ATOM 1841 O O . GLN A 1 241 ? -63.356 27.576 -4.102 1.00 35.91 241 GLN A O 1
ATOM 1846 N N . PRO A 1 242 ? -61.581 27.03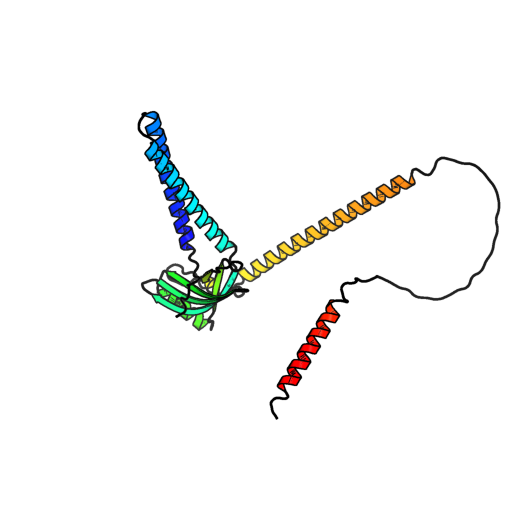5 -5.359 1.00 45.69 242 PRO A N 1
ATOM 1847 C CA . PRO A 1 242 ? -60.752 26.920 -6.574 1.00 45.69 242 PRO A CA 1
ATOM 1848 C C . PRO A 1 242 ? -59.978 25.580 -6.713 1.00 45.69 242 PRO A C 1
ATOM 1850 O O . PRO A 1 242 ? -59.956 24.771 -5.795 1.00 45.69 242 PRO A O 1
ATOM 1853 N N . ASP A 1 243 ? -59.297 25.449 -7.864 1.00 31.53 243 ASP A N 1
ATOM 1854 C CA . ASP A 1 243 ? -57.976 24.823 -8.083 1.00 31.53 243 ASP A CA 1
ATOM 1855 C C . ASP A 1 243 ? -57.774 23.336 -7.713 1.00 31.53 243 ASP A C 1
ATOM 1857 O O . ASP A 1 243 ? -58.187 22.846 -6.680 1.00 31.53 243 ASP A O 1
ATOM 1861 N N . SER A 1 244 ? -57.018 22.505 -8.422 1.00 33.72 244 SER A N 1
ATOM 1862 C CA . SER A 1 244 ? -56.235 22.570 -9.651 1.00 33.72 244 SER A CA 1
ATOM 1863 C C . SER A 1 244 ? -55.573 21.180 -9.798 1.00 33.72 244 SER A C 1
ATOM 1865 O O . SER A 1 244 ? -55.548 20.388 -8.859 1.00 33.72 244 SER A O 1
ATOM 1867 N N . VAL A 1 245 ? -54.973 20.937 -10.962 1.00 38.22 245 VAL A N 1
ATOM 1868 C CA . VAL A 1 245 ? -53.900 19.956 -11.221 1.00 38.22 245 VAL A CA 1
ATOM 1869 C C . VAL A 1 245 ? -54.288 18.478 -11.382 1.00 38.22 245 VAL A C 1
ATOM 1871 O O . VAL A 1 245 ? -54.504 17.708 -10.451 1.00 38.22 245 VAL A O 1
ATOM 1874 N N . VAL A 1 246 ? -54.230 18.082 -12.654 1.00 37.72 246 VAL A N 1
ATOM 1875 C CA . VAL A 1 246 ? -54.116 16.719 -13.176 1.00 37.72 246 VAL A CA 1
ATOM 1876 C C . VAL A 1 246 ? -52.801 16.095 -12.693 1.00 37.72 246 VAL A C 1
ATOM 1878 O O . VAL A 1 246 ? -51.720 16.567 -13.042 1.00 37.72 246 VAL A O 1
ATOM 1881 N N . GLY A 1 247 ? -52.920 15.040 -11.884 1.00 36.31 247 GLY A N 1
ATOM 1882 C CA . GLY A 1 247 ? -51.825 14.242 -11.336 1.00 36.31 247 GLY A CA 1
ATOM 1883 C C . GLY A 1 247 ? -51.571 12.936 -12.096 1.00 36.31 247 GLY A C 1
ATOM 1884 O O . GLY A 1 247 ? -52.469 12.316 -12.664 1.00 36.31 247 GLY A O 1
ATOM 1885 N N . ASP A 1 248 ? -50.298 12.565 -12.076 1.00 40.16 248 ASP A N 1
ATOM 1886 C CA . ASP A 1 248 ? -49.574 11.507 -12.774 1.00 40.16 248 ASP A CA 1
ATOM 1887 C C . ASP A 1 248 ? -50.144 10.074 -12.708 1.00 40.16 248 ASP A C 1
ATOM 1889 O O . ASP A 1 248 ? -50.441 9.520 -11.651 1.00 40.16 248 ASP A O 1
ATOM 1893 N N . LYS A 1 249 ? -50.118 9.388 -13.859 1.00 47.16 249 LYS A N 1
ATOM 1894 C CA . LYS A 1 249 ? -50.462 7.964 -14.067 1.00 47.16 249 LYS A CA 1
ATOM 1895 C C . LYS A 1 249 ? -49.435 6.956 -13.502 1.00 47.16 249 LYS A C 1
ATOM 1897 O O . LYS A 1 249 ? -49.311 5.851 -14.027 1.00 47.16 249 LYS A O 1
ATOM 1902 N N . ARG A 1 250 ? -48.692 7.281 -12.439 1.00 47.59 250 ARG A N 1
ATOM 1903 C CA . ARG A 1 250 ? -47.670 6.374 -11.862 1.00 47.59 250 ARG A CA 1
ATOM 1904 C C . ARG A 1 250 ? -48.005 5.773 -10.496 1.00 47.59 250 ARG A C 1
ATOM 1906 O O . ARG A 1 250 ? -47.370 4.794 -10.128 1.00 47.59 250 ARG A O 1
ATOM 1913 N N . GLN A 1 251 ? -49.049 6.237 -9.810 1.00 49.50 251 GLN A N 1
ATOM 1914 C CA . GLN A 1 251 ? -49.440 5.690 -8.498 1.00 49.50 251 GLN A CA 1
ATOM 1915 C C . GLN A 1 251 ? -50.318 4.424 -8.561 1.00 49.50 251 GLN A C 1
ATOM 1917 O O . GLN A 1 251 ? -50.425 3.700 -7.582 1.00 49.50 251 GLN A O 1
ATOM 1922 N N . SER A 1 252 ? -50.883 4.071 -9.721 1.00 52.28 252 SER A N 1
ATOM 1923 C CA . SER A 1 252 ? -51.767 2.894 -9.837 1.00 52.28 252 SER A CA 1
ATOM 1924 C C . SER A 1 252 ? -51.033 1.542 -9.862 1.00 52.28 252 SER A C 1
ATOM 1926 O O . SER A 1 252 ? -51.685 0.505 -9.740 1.00 52.28 252 SER A O 1
ATOM 1928 N N . ALA A 1 253 ? -49.711 1.520 -10.063 1.00 49.97 253 ALA A N 1
ATOM 1929 C CA . ALA A 1 253 ? -48.942 0.276 -10.170 1.00 49.97 253 ALA A CA 1
ATOM 1930 C C . ALA A 1 253 ? -48.329 -0.171 -8.831 1.00 49.97 253 ALA A C 1
ATOM 1932 O O . ALA A 1 253 ? -48.162 -1.370 -8.608 1.00 49.97 253 ALA A O 1
ATOM 1933 N N . GLU A 1 254 ? -48.033 0.769 -7.930 1.00 55.59 254 GLU A N 1
ATOM 1934 C CA . GLU A 1 254 ? -47.420 0.468 -6.630 1.00 55.59 254 GLU A CA 1
ATOM 1935 C C . GLU A 1 254 ? -48.455 -0.053 -5.618 1.00 55.59 254 GLU A C 1
ATOM 1937 O O . GLU A 1 254 ? -48.178 -1.029 -4.918 1.00 55.59 254 GLU A O 1
ATOM 1942 N N . ASP A 1 255 ? -49.689 0.463 -5.642 1.00 57.44 255 ASP A N 1
ATOM 1943 C CA . ASP A 1 255 ? -50.769 -0.005 -4.755 1.00 57.44 255 ASP A CA 1
ATOM 1944 C C . ASP A 1 255 ? -51.237 -1.438 -5.071 1.00 57.44 255 ASP A C 1
ATOM 1946 O O . ASP A 1 255 ? -51.597 -2.207 -4.174 1.00 57.44 255 ASP A O 1
ATOM 1950 N N . ALA A 1 256 ? -51.173 -1.856 -6.340 1.00 60.78 256 ALA A N 1
ATOM 1951 C CA . ALA A 1 256 ? -51.527 -3.218 -6.742 1.00 60.78 256 ALA A CA 1
ATOM 1952 C C . ALA A 1 256 ? -50.477 -4.256 -6.294 1.00 60.78 256 ALA A C 1
ATOM 1954 O O . ALA A 1 256 ? -50.829 -5.382 -5.931 1.00 60.78 256 ALA A O 1
ATOM 1955 N N . ALA A 1 257 ? -49.194 -3.880 -6.279 1.00 64.06 257 ALA A N 1
ATOM 1956 C CA . ALA A 1 257 ? -48.106 -4.754 -5.841 1.00 64.06 257 ALA A CA 1
ATOM 1957 C C . ALA A 1 257 ? -48.093 -4.938 -4.312 1.00 64.06 257 ALA A C 1
ATOM 1959 O O . ALA A 1 257 ? -47.847 -6.042 -3.820 1.00 64.06 257 ALA A O 1
ATOM 1960 N N . LEU A 1 258 ? -48.432 -3.886 -3.562 1.00 63.97 258 LEU A N 1
ATOM 1961 C CA . LEU A 1 258 ? -48.469 -3.908 -2.098 1.00 63.97 258 LEU A CA 1
ATOM 1962 C C . LEU A 1 258 ? -49.629 -4.772 -1.564 1.00 63.97 258 LEU A C 1
ATOM 1964 O O . LEU A 1 258 ? -49.450 -5.554 -0.629 1.00 63.97 258 LEU A O 1
ATOM 1968 N N . MET A 1 259 ? -50.785 -4.741 -2.237 1.00 64.69 259 MET A N 1
ATOM 1969 C CA . MET A 1 259 ? -51.933 -5.614 -1.939 1.00 64.69 259 MET A CA 1
ATOM 1970 C C . MET A 1 259 ? -51.668 -7.100 -2.244 1.00 64.69 259 MET A C 1
ATOM 1972 O O . MET A 1 259 ? -52.170 -7.979 -1.538 1.00 64.69 259 MET A O 1
ATOM 1976 N N . ALA A 1 260 ? -50.857 -7.409 -3.261 1.00 69.12 260 ALA A N 1
ATOM 1977 C CA . ALA A 1 260 ? -50.469 -8.787 -3.571 1.00 69.12 260 ALA A CA 1
ATOM 1978 C C . ALA A 1 260 ? -49.475 -9.362 -2.543 1.00 69.12 260 ALA A C 1
ATOM 1980 O O . ALA A 1 260 ? -49.572 -10.538 -2.183 1.00 69.12 260 ALA A O 1
ATOM 1981 N N . ALA A 1 261 ? -48.561 -8.531 -2.029 1.00 70.69 261 ALA A N 1
ATOM 1982 C CA . ALA A 1 261 ? -47.607 -8.926 -0.994 1.00 70.69 261 ALA A CA 1
ATOM 1983 C C . ALA A 1 261 ? -48.293 -9.214 0.355 1.00 70.69 261 ALA A C 1
ATOM 1985 O O . ALA A 1 261 ? -47.978 -10.214 1.001 1.00 70.69 261 ALA A O 1
ATOM 1986 N N . LEU A 1 262 ? -49.292 -8.407 0.735 1.00 70.75 262 LEU A N 1
ATOM 1987 C CA . LEU A 1 262 ? -50.066 -8.609 1.968 1.00 70.75 262 LEU A CA 1
ATOM 1988 C C . LEU A 1 262 ? -50.861 -9.927 1.956 1.00 70.75 262 LEU A C 1
ATOM 1990 O O . LEU A 1 262 ? -50.817 -10.678 2.930 1.00 70.75 262 LEU A O 1
ATOM 1994 N N . LYS A 1 263 ? -51.481 -10.293 0.824 1.00 71.88 263 LYS A N 1
ATOM 1995 C CA . LYS A 1 263 ? -52.194 -11.582 0.694 1.00 71.88 263 LYS A CA 1
ATOM 1996 C C . LYS A 1 263 ? -51.281 -12.808 0.788 1.00 71.88 263 LYS A C 1
ATOM 1998 O O . LYS A 1 263 ? -51.709 -13.849 1.285 1.00 71.88 263 LYS A O 1
ATOM 2003 N N . GLN A 1 264 ? -50.029 -12.714 0.334 1.00 67.88 264 GLN A N 1
ATOM 2004 C CA . GLN A 1 264 ? -49.064 -13.811 0.488 1.00 67.88 264 GLN A CA 1
ATOM 2005 C C . GLN A 1 264 ? -48.562 -13.960 1.930 1.00 67.88 264 GLN A C 1
ATOM 2007 O O . GLN A 1 264 ? -48.173 -15.058 2.332 1.00 67.88 264 GLN A O 1
ATOM 2012 N N . GLN A 1 265 ? -48.584 -12.882 2.715 1.00 67.75 265 GLN A N 1
ATOM 2013 C CA . GLN A 1 265 ? -48.172 -12.906 4.115 1.00 67.75 265 GLN A CA 1
ATOM 2014 C C . GLN A 1 265 ? -49.260 -13.518 5.016 1.00 67.75 265 GLN A C 1
ATOM 2016 O O . GLN A 1 265 ? -48.939 -14.359 5.857 1.00 67.75 265 GLN A O 1
ATOM 2021 N N . GLU A 1 266 ? -50.540 -13.215 4.766 1.00 68.75 266 GLU A N 1
ATOM 2022 C CA . GLU A 1 266 ? -51.673 -13.845 5.471 1.00 68.75 266 GLU A CA 1
ATOM 2023 C C . GLU A 1 266 ? -51.779 -15.356 5.201 1.00 68.75 266 GLU A C 1
ATOM 2025 O O . GLU A 1 266 ? -52.054 -16.138 6.113 1.00 68.75 266 GLU A O 1
ATOM 2030 N N . GLN A 1 267 ? -51.500 -15.813 3.973 1.00 65.44 267 GLN A N 1
ATOM 2031 C CA . GLN A 1 267 ? -51.524 -17.249 3.660 1.00 65.44 267 GLN A CA 1
ATOM 2032 C C . GLN A 1 267 ? -50.405 -18.040 4.352 1.00 65.44 267 GLN A C 1
ATOM 2034 O O . GLN A 1 267 ? -50.599 -19.215 4.663 1.00 65.44 267 GLN A O 1
ATOM 2039 N N . LYS A 1 268 ? -49.251 -17.417 4.627 1.00 65.19 268 LYS A N 1
ATOM 2040 C CA . LYS A 1 268 ? -48.161 -18.069 5.371 1.00 65.19 268 LYS A CA 1
ATOM 2041 C C . LYS A 1 268 ? -48.456 -18.162 6.867 1.00 65.19 268 LYS A C 1
ATOM 2043 O O . LYS A 1 268 ? -48.201 -19.211 7.450 1.00 65.19 268 LYS A O 1
ATOM 2048 N N . GLN A 1 269 ? -49.064 -17.134 7.461 1.00 63.22 269 GLN A N 1
ATOM 2049 C CA . GLN A 1 269 ? -49.431 -17.160 8.882 1.00 63.22 269 GLN A CA 1
ATOM 2050 C C . GLN A 1 269 ? -50.521 -18.197 9.192 1.00 63.22 269 GLN A C 1
ATOM 2052 O O . GLN A 1 269 ? -50.410 -18.926 10.176 1.00 63.22 269 GLN A O 1
ATOM 2057 N N . ASN A 1 270 ? -51.509 -18.364 8.305 1.00 58.56 270 ASN A N 1
ATOM 2058 C CA . ASN A 1 270 ? -52.543 -19.391 8.481 1.00 58.56 270 ASN A CA 1
ATOM 2059 C C . ASN A 1 270 ? -52.025 -20.831 8.295 1.00 58.56 270 ASN A C 1
ATOM 2061 O O . ASN A 1 270 ? -52.662 -21.771 8.765 1.00 58.56 270 ASN A O 1
ATOM 2065 N N . HIS A 1 271 ? -50.875 -21.033 7.642 1.00 56.84 271 HIS A N 1
ATOM 2066 C CA . HIS A 1 271 ? -50.279 -22.365 7.491 1.00 56.84 271 HIS A CA 1
ATOM 2067 C C . HIS A 1 271 ? -49.403 -22.770 8.691 1.00 56.84 271 HIS A C 1
ATOM 2069 O O . HIS A 1 271 ? -49.242 -23.961 8.953 1.00 56.84 271 HIS A O 1
ATOM 2075 N N . GLU A 1 272 ? -48.874 -21.805 9.451 1.00 57.72 272 GLU A N 1
ATOM 2076 C CA . GLU A 1 272 ? -48.110 -22.074 10.679 1.00 57.72 272 GLU A CA 1
ATOM 2077 C C . GLU A 1 272 ? -49.007 -22.309 11.905 1.00 57.72 272 GLU A C 1
ATOM 2079 O O . GLU A 1 272 ? -48.632 -23.084 12.783 1.00 57.72 272 GLU A O 1
ATOM 2084 N N . GLN A 1 273 ? -50.217 -21.738 11.948 1.00 53.38 273 GLN A N 1
ATOM 2085 C CA . GLN A 1 273 ? -51.165 -21.975 13.048 1.00 53.38 273 GLN A CA 1
ATOM 2086 C C . GLN A 1 273 ? -51.918 -23.314 12.970 1.00 53.38 273 GLN A C 1
ATOM 2088 O O . GLN A 1 273 ? -52.422 -23.775 13.985 1.00 53.38 273 GLN A O 1
ATOM 2093 N N . GLY A 1 274 ? -51.955 -23.985 11.814 1.00 55.12 274 GLY A N 1
ATOM 2094 C CA . GLY A 1 274 ? -52.634 -25.281 11.654 1.00 55.12 274 GLY A CA 1
ATOM 2095 C C . GLY A 1 274 ? -51.782 -26.519 11.967 1.00 55.12 274 GLY A C 1
ATOM 2096 O O . GLY A 1 274 ? -52.210 -27.630 11.669 1.00 55.12 274 GLY A O 1
ATOM 2097 N N . LYS A 1 275 ? -50.556 -26.353 12.485 1.00 52.31 275 LYS A N 1
ATOM 2098 C CA . LYS A 1 275 ? -49.599 -27.459 12.707 1.00 52.31 275 LYS A CA 1
ATOM 2099 C C . LYS A 1 275 ? -49.336 -27.783 14.184 1.00 52.31 275 LYS A C 1
ATOM 2101 O O . LYS A 1 275 ? -48.499 -28.633 14.479 1.00 52.31 275 LYS A O 1
ATOM 2106 N N . HIS A 1 276 ? -50.052 -27.114 15.083 1.00 53.03 276 HIS A N 1
ATOM 2107 C CA . HIS A 1 276 ? -50.066 -27.373 16.518 1.00 53.03 276 HIS A CA 1
ATOM 2108 C C . HIS A 1 276 ? -51.514 -27.530 16.995 1.00 53.03 276 HIS A C 1
ATOM 2110 O O . HIS A 1 276 ? -52.008 -26.690 17.730 1.00 53.03 276 HIS A O 1
ATOM 2116 N N . ASP A 1 277 ? -52.164 -28.597 16.535 1.00 47.03 277 ASP A N 1
ATOM 2117 C CA . ASP A 1 277 ? -53.268 -29.291 17.210 1.00 47.03 277 ASP A CA 1
ATOM 2118 C C . ASP A 1 277 ? -53.207 -30.778 16.825 1.00 47.03 277 ASP A C 1
ATOM 2120 O O . ASP A 1 277 ? -53.016 -31.067 15.617 1.00 47.03 277 ASP A O 1
#